Protein AF-A0A0F9H1C2-F1 (afdb_monomer)

Organism: NCBI:txid412755

Nearest PDB structures (foldseek):
  1geg-assembly2_E  TM=3.728E-01  e=2.873E+00  Klebsiella pneumoniae
  8fd8-assembly1_A  TM=2.873E-01  e=4.319E+00  Homo sapiens

Solvent-accessible surface area (backbone atoms only — not comparable to full-atom values): 14815 Å² total; per-residue (Å²): 88,55,59,68,58,53,51,52,50,50,55,53,34,47,75,71,72,40,68,46,58,80,46,70,100,57,56,32,74,60,45,85,73,53,52,51,37,56,51,47,46,54,40,40,77,75,45,33,69,44,37,34,42,40,52,35,61,79,83,50,60,68,70,55,53,50,46,34,52,55,30,47,28,65,40,73,22,58,35,37,42,33,40,47,47,67,41,59,96,42,98,57,68,89,59,35,62,59,38,67,73,56,43,71,68,51,51,51,51,50,51,50,53,45,64,69,35,75,61,29,48,86,40,53,29,44,34,35,40,68,62,39,55,69,66,58,54,50,50,52,43,67,66,36,41,83,72,76,29,52,56,39,64,43,70,86,57,74,66,37,65,93,61,73,56,73,46,90,81,50,70,82,64,68,65,82,80,66,70,52,92,58,58,69,54,38,72,78,75,76,31,80,36,70,45,60,85,30,42,24,26,51,32,79,80,32,68,85,65,66,62,50,73,41,40,39,59,86,84,39,54,71,66,55,31,65,70,21,70,54,38,49,50,52,45,49,27,39,73,69,39,48,40,78,92,37,47,57,51,52,74,29,75,72,42,60,59,43,63,94,120

Secondary structure (DSSP, 8-state):
--HHHHHHHHHHHHHTT--B----SS-GGG-SSS-HHHHHHHHHHH-TT--EEEEE---S-HHHHHHHHHHHHH--S-EEEEEEE----SS-HHHHHHHHHH-HHHHHHHHHHHHTSTT--SEEEEEE-TTS-HHHHHHHHHHHGGGT-EEEE--S----TTTTS--TTS----------SSPPSIIIII--EE-TTSEEESSGGGGSS---EEEETTTS-HHHHHTSHHHHHHHHHHHTT--TT-TTTTT-TTTTTS---

Foldseek 3Di:
DAPVLLLLQLVQCLVVLHADECDAPDAQCVPPRDGPLVSLVSCCVPPLQHEYEYEHQCLHPVVSLVSNLVSQLSRPHAYEYEHEQDDAPDDDPPVHVSSVVCDVVNSVVSLVSQVPRNSHHPEYEYEYEPNPDPVSLVVCCVPQVVVPHHHHPVLQDPVCLLVVNPRPSPPVPVRPDPQDPAFDCQLPPDDWDQAPQQFIDSDSSCHPPVQQTQDGSVVDRPVCSNPDPSSVVVVVCRVLLHCPPPPPLCVGSRSVSSDPD

Mean predicted aligned error: 9.0 Å

Sequence (261 aa):
MTWELATSICDQAAAAGAGIVPSGLGEPLRWSSASLSGLLSYIDERSPDTQITIFTSLVAPESERILFRQAVARHRGRILVAITLHYAQGRKPLLWEDSRRVGWEKYEEAALRLRELDGGPREVHVAIQPTCPADARQHFTQKFGPNGDRVHSDSQQIEAWFGLVNDRNTHALAPPSLPSDEPCSRPFEDTFMVLYDGRCVACCQDVIEPGHVVGDLNEQSLMDVWHGEKMVALRQRHLDRNVEGISPCNICARTVSYERR

Structure (mmCIF, N/CA/C/O backbone):
data_AF-A0A0F9H1C2-F1
#
_entry.id   AF-A0A0F9H1C2-F1
#
loop_
_atom_site.group_PDB
_atom_site.id
_atom_site.type_symbol
_atom_site.label_atom_id
_atom_site.label_alt_id
_atom_site.label_comp_id
_atom_site.label_asym_id
_atom_site.label_entity_id
_atom_site.label_seq_id
_atom_site.pdbx_PDB_ins_code
_atom_site.Cartn_x
_atom_site.Cartn_y
_atom_site.Cartn_z
_atom_site.occupancy
_atom_site.B_iso_or_equiv
_atom_site.auth_seq_id
_atom_site.auth_comp_id
_atom_site.auth_asym_id
_atom_site.auth_atom_id
_atom_site.pdbx_PDB_model_num
ATOM 1 N N . MET A 1 1 ? -5.454 12.104 -1.150 1.00 90.38 1 MET A N 1
ATOM 2 C CA . MET A 1 1 ? -6.444 11.483 -0.255 1.00 90.38 1 MET A CA 1
ATOM 3 C C . MET A 1 1 ? -6.708 12.408 0.909 1.00 90.38 1 MET A C 1
ATOM 5 O O . MET A 1 1 ? -5.750 12.968 1.431 1.00 90.38 1 MET A O 1
ATOM 9 N N . THR A 1 2 ? -7.972 12.617 1.265 1.00 94.06 2 THR A N 1
ATOM 10 C CA . THR A 1 2 ? -8.352 13.393 2.454 1.00 94.06 2 THR A CA 1
ATOM 11 C C . THR A 1 2 ? -8.099 12.585 3.726 1.00 94.06 2 THR A C 1
ATOM 13 O O . THR A 1 2 ? -7.919 11.367 3.670 1.00 94.06 2 THR A O 1
ATOM 16 N N . TRP A 1 3 ? -8.060 13.259 4.874 1.00 95.06 3 TRP A N 1
ATOM 17 C CA . TRP A 1 3 ? -7.886 12.589 6.162 1.00 95.06 3 TRP A CA 1
ATOM 18 C C . TRP A 1 3 ? -9.077 11.678 6.489 1.00 95.06 3 TRP A C 1
ATOM 20 O O . TRP A 1 3 ? -8.898 10.549 6.941 1.00 95.06 3 TRP A O 1
ATOM 30 N N . GLU A 1 4 ? -10.290 12.140 6.194 1.00 95.94 4 GLU A N 1
ATOM 31 C CA . GLU A 1 4 ? -11.545 11.431 6.444 1.00 95.94 4 GLU A CA 1
ATOM 32 C C . GLU A 1 4 ? -11.613 10.126 5.649 1.00 95.94 4 GLU A C 1
ATOM 34 O O . GLU A 1 4 ? -11.967 9.081 6.189 1.00 95.94 4 GLU A O 1
ATOM 39 N N . LEU A 1 5 ? -11.213 10.168 4.375 1.00 95.69 5 LEU A N 1
ATOM 40 C CA . LEU A 1 5 ? -11.183 8.977 3.538 1.00 95.69 5 LEU A CA 1
ATOM 41 C C . LEU A 1 5 ? -10.106 7.996 4.019 1.00 95.69 5 LEU A C 1
ATOM 43 O O . LEU A 1 5 ? -10.389 6.812 4.173 1.00 95.69 5 LEU A O 1
ATOM 47 N N . ALA A 1 6 ? -8.895 8.475 4.319 1.00 95.62 6 ALA A N 1
ATOM 48 C CA . ALA A 1 6 ? -7.804 7.620 4.792 1.00 95.62 6 ALA A CA 1
ATOM 49 C C . ALA A 1 6 ? -8.150 6.901 6.105 1.00 95.62 6 ALA A C 1
ATOM 51 O O . ALA A 1 6 ? -7.913 5.703 6.243 1.00 95.62 6 ALA A O 1
ATOM 52 N N . THR A 1 7 ? -8.734 7.623 7.060 1.00 96.38 7 THR A N 1
ATOM 53 C CA . THR A 1 7 ? -9.137 7.061 8.353 1.00 96.38 7 THR A CA 1
ATOM 54 C C . THR A 1 7 ? -10.308 6.089 8.218 1.00 96.38 7 THR A C 1
ATOM 56 O O . THR A 1 7 ? -10.246 4.998 8.779 1.00 96.38 7 THR A O 1
ATOM 59 N N . SER A 1 8 ? -11.304 6.408 7.383 1.00 96.75 8 SER A N 1
ATOM 60 C CA . SER A 1 8 ? -12.392 5.484 7.031 1.00 96.75 8 SER A CA 1
ATOM 61 C C . SER A 1 8 ? -11.874 4.177 6.418 1.00 96.75 8 SER A C 1
ATOM 63 O O . SER A 1 8 ? -12.322 3.094 6.792 1.00 96.75 8 SER A O 1
ATOM 65 N N . ILE A 1 9 ? -10.890 4.252 5.514 1.00 95.44 9 ILE A N 1
ATOM 66 C CA . ILE A 1 9 ? -10.252 3.065 4.926 1.00 95.44 9 ILE A CA 1
ATOM 67 C C . ILE A 1 9 ? -9.561 2.234 6.005 1.00 95.44 9 ILE A C 1
ATOM 69 O O . ILE A 1 9 ? -9.692 1.012 6.002 1.00 95.44 9 ILE A O 1
ATOM 73 N N . CYS A 1 10 ? -8.842 2.879 6.928 1.00 95.38 10 CYS A N 1
ATOM 74 C CA . CYS A 1 10 ? -8.140 2.178 8.000 1.00 95.38 10 CYS A CA 1
ATOM 75 C C . CYS A 1 10 ? -9.109 1.445 8.933 1.00 95.38 10 CYS A C 1
ATOM 77 O O . CYS A 1 10 ? -8.883 0.274 9.227 1.00 95.38 10 CYS A O 1
ATOM 79 N N . ASP A 1 11 ? -10.202 2.097 9.335 1.00 96.19 11 ASP A N 1
ATOM 80 C CA . ASP A 1 11 ? -11.241 1.483 10.167 1.00 96.19 11 ASP A CA 1
ATOM 81 C C . ASP A 1 11 ? -11.862 0.259 9.466 1.00 96.19 11 ASP A C 1
ATOM 83 O O . ASP A 1 11 ? -12.010 -0.805 10.069 1.00 96.19 11 ASP A O 1
ATOM 87 N N . GLN A 1 12 ? -12.181 0.379 8.173 1.00 96.00 12 GLN A N 1
ATOM 88 C CA . GLN A 1 12 ? -12.768 -0.713 7.390 1.00 96.00 12 GLN A CA 1
ATOM 89 C C . GLN A 1 12 ? -11.791 -1.875 7.166 1.00 96.00 12 GLN A C 1
ATOM 91 O O . GLN A 1 12 ? -12.179 -3.036 7.294 1.00 96.00 12 GLN A O 1
ATOM 96 N N . ALA A 1 13 ? -10.525 -1.581 6.859 1.00 93.44 13 ALA A N 1
ATOM 97 C CA . ALA A 1 13 ? -9.488 -2.593 6.680 1.00 93.44 13 ALA A CA 1
ATOM 98 C C . ALA A 1 13 ? -9.220 -3.353 7.987 1.00 93.44 13 ALA A C 1
ATOM 100 O O . ALA A 1 13 ? -9.193 -4.583 7.987 1.00 93.44 13 ALA A O 1
ATOM 101 N N . ALA A 1 14 ? -9.103 -2.637 9.109 1.00 92.50 14 ALA A N 1
ATOM 102 C CA . ALA A 1 14 ? -8.917 -3.246 10.420 1.00 92.50 14 ALA A CA 1
ATOM 103 C C . ALA A 1 14 ? -10.114 -4.124 10.821 1.00 92.50 14 ALA A C 1
ATOM 105 O O . ALA A 1 14 ? -9.919 -5.253 11.270 1.00 92.50 14 ALA A O 1
ATOM 106 N N . ALA A 1 15 ? -11.349 -3.664 10.584 1.00 94.00 15 ALA A N 1
ATOM 107 C CA . ALA A 1 15 ? -12.558 -4.454 10.831 1.00 94.00 15 ALA A CA 1
ATOM 108 C C . ALA A 1 15 ? -12.619 -5.738 9.981 1.00 94.00 15 ALA A C 1
ATOM 110 O O . ALA A 1 15 ? -13.152 -6.752 10.431 1.00 94.00 15 ALA A O 1
ATOM 111 N N . ALA A 1 16 ? -12.047 -5.714 8.774 1.00 91.88 16 ALA A N 1
ATOM 112 C CA . ALA A 1 16 ? -11.916 -6.879 7.901 1.00 91.88 16 ALA A CA 1
ATOM 113 C C . ALA A 1 16 ? -10.714 -7.784 8.250 1.00 91.88 16 ALA A C 1
ATOM 115 O O . ALA A 1 16 ? -10.517 -8.811 7.602 1.00 91.88 16 ALA A O 1
ATOM 116 N N . GLY A 1 17 ? -9.898 -7.420 9.246 1.00 90.69 17 GLY A N 1
ATOM 117 C CA . GLY A 1 17 ? -8.663 -8.132 9.587 1.00 90.69 17 GLY A CA 1
ATOM 118 C C . GLY A 1 17 ? -7.559 -7.998 8.531 1.00 90.69 17 GLY A C 1
ATOM 119 O O . GLY A 1 17 ? -6.633 -8.809 8.507 1.00 90.69 17 GLY A O 1
ATOM 120 N N . ALA A 1 18 ? -7.656 -7.003 7.647 1.00 90.00 18 ALA A N 1
ATOM 121 C CA . ALA A 1 18 ? -6.693 -6.759 6.584 1.00 90.00 18 ALA A CA 1
ATOM 122 C C . ALA A 1 18 ? -5.489 -5.946 7.087 1.00 90.00 18 ALA A C 1
ATOM 124 O O . ALA A 1 18 ? -5.608 -5.066 7.943 1.00 90.00 18 ALA A O 1
ATOM 125 N N . GLY A 1 19 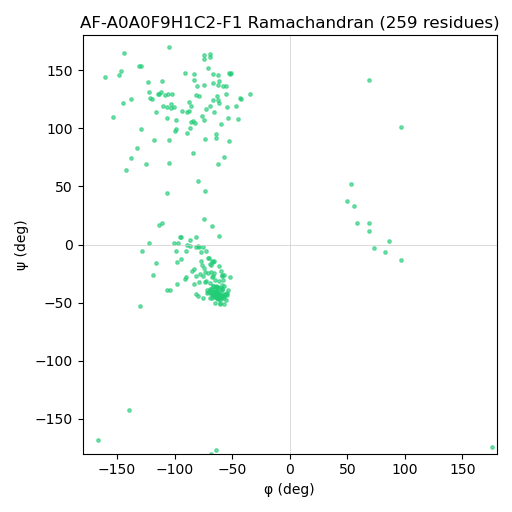? -4.314 -6.222 6.518 1.00 91.06 19 GLY A N 1
ATOM 126 C CA . GLY A 1 19 ? -3.146 -5.361 6.688 1.00 91.06 19 GLY A CA 1
ATOM 127 C C . GLY A 1 19 ? -3.307 -4.041 5.929 1.00 91.06 19 GLY A C 1
ATOM 128 O O . GLY A 1 19 ? -3.986 -3.980 4.905 1.00 91.06 19 GLY A O 1
ATOM 129 N N . ILE A 1 20 ? -2.656 -2.986 6.414 1.00 92.69 20 ILE A N 1
ATOM 130 C CA . ILE A 1 20 ? -2.709 -1.648 5.821 1.00 92.69 20 ILE A CA 1
ATOM 131 C C . ILE A 1 20 ? -1.351 -1.292 5.225 1.00 92.69 20 ILE A C 1
ATOM 133 O O . ILE A 1 20 ? -0.309 -1.392 5.878 1.00 92.69 20 ILE A O 1
ATOM 137 N N . VAL A 1 21 ? -1.378 -0.812 3.984 1.00 91.69 21 VAL A N 1
ATOM 138 C CA . VAL A 1 21 ? -0.211 -0.271 3.287 1.00 91.69 21 VAL A CA 1
ATOM 139 C C . VAL A 1 21 ? -0.482 1.200 2.972 1.00 91.69 21 VAL A C 1
ATOM 141 O O . VAL A 1 21 ? -1.050 1.497 1.921 1.00 91.69 21 VAL A O 1
ATOM 144 N N . PRO A 1 22 ? -0.137 2.153 3.862 1.00 90.31 22 PRO A N 1
ATOM 145 C CA . PRO A 1 22 ? -0.416 3.573 3.658 1.00 90.31 22 PRO A CA 1
ATOM 146 C C . PRO A 1 22 ? 0.623 4.191 2.708 1.00 90.31 22 PRO A C 1
ATOM 148 O O . PRO A 1 22 ? 1.353 5.123 3.048 1.00 90.31 22 PRO A O 1
ATOM 151 N N . SER A 1 23 ? 0.782 3.603 1.525 1.00 83.25 23 SER A N 1
ATOM 152 C CA . SER A 1 23 ? 1.787 3.974 0.532 1.00 83.25 23 SER A CA 1
ATOM 153 C C . SER A 1 23 ? 1.253 3.708 -0.876 1.00 83.25 23 SER A C 1
ATOM 155 O O . SER A 1 23 ? 0.498 2.767 -1.104 1.00 83.25 23 SER A O 1
ATOM 157 N N . GLY A 1 24 ? 1.647 4.553 -1.824 1.00 77.50 24 GLY A N 1
ATOM 158 C CA . GLY A 1 24 ? 1.300 4.431 -3.241 1.00 77.50 24 GLY A CA 1
ATOM 159 C C . GLY A 1 24 ? 2.507 4.789 -4.103 1.00 77.50 24 GLY A C 1
ATOM 160 O O . GLY A 1 24 ? 3.637 4.511 -3.725 1.00 77.50 24 GLY A O 1
ATOM 161 N N . LEU A 1 25 ? 2.293 5.462 -5.236 1.00 72.56 25 LEU A N 1
ATOM 162 C CA . LEU A 1 25 ? 3.394 5.919 -6.104 1.00 72.56 25 LEU A CA 1
ATOM 163 C C . LEU A 1 25 ? 4.138 7.169 -5.590 1.00 72.56 25 LEU A C 1
ATOM 165 O O . LEU A 1 25 ? 5.113 7.595 -6.206 1.00 72.56 25 LEU A O 1
ATOM 169 N N . GLY A 1 26 ? 3.665 7.793 -4.509 1.00 75.19 26 GLY A N 1
ATOM 170 C CA . GLY A 1 26 ? 4.272 8.986 -3.910 1.00 75.19 26 GLY A CA 1
ATOM 171 C C . GLY A 1 26 ? 5.028 8.687 -2.616 1.00 75.19 26 GLY A C 1
ATOM 172 O O . GLY A 1 26 ? 4.892 7.611 -2.046 1.00 75.19 26 GLY A O 1
ATOM 173 N N . GLU A 1 27 ? 5.779 9.675 -2.123 1.00 83.69 27 GLU A N 1
ATOM 174 C CA . GLU A 1 27 ? 6.411 9.616 -0.799 1.00 83.69 27 GLU A CA 1
ATOM 175 C C . GLU A 1 27 ? 5.360 9.869 0.299 1.00 83.69 27 GLU A C 1
ATOM 177 O O . GLU A 1 27 ? 4.893 11.009 0.427 1.00 83.69 27 GLU A O 1
ATOM 182 N N . PRO A 1 28 ? 4.979 8.863 1.111 1.00 87.25 28 PRO A N 1
ATOM 183 C CA . PRO A 1 28 ? 3.916 9.027 2.102 1.00 87.25 28 PRO A CA 1
ATOM 184 C C . PRO A 1 28 ? 4.278 10.012 3.225 1.00 87.25 28 PRO A C 1
ATOM 186 O O . PRO A 1 28 ? 3.386 10.651 3.780 1.00 87.25 28 PRO A O 1
ATOM 189 N N . LEU A 1 29 ? 5.566 10.232 3.519 1.00 87.31 29 LEU A N 1
ATOM 190 C CA . LEU A 1 29 ? 5.997 11.265 4.475 1.00 87.31 29 LEU A CA 1
ATOM 191 C C . LEU A 1 29 ? 5.861 12.701 3.945 1.00 87.31 29 LEU A C 1
ATOM 193 O O . LEU A 1 29 ? 6.097 13.655 4.683 1.00 87.31 29 LEU A O 1
ATOM 197 N N . ARG A 1 30 ? 5.496 12.874 2.671 1.00 85.69 30 ARG A N 1
ATOM 198 C CA . ARG A 1 30 ? 5.184 14.173 2.057 1.00 85.69 30 ARG A CA 1
ATOM 199 C C . ARG A 1 30 ? 3.708 14.322 1.716 1.00 85.69 30 ARG A C 1
ATOM 201 O O . ARG A 1 30 ? 3.352 15.172 0.898 1.00 85.69 30 ARG A O 1
ATOM 208 N N . TRP A 1 31 ? 2.851 13.497 2.312 1.00 88.38 31 TRP A N 1
ATOM 209 C CA . TRP A 1 31 ? 1.414 13.656 2.169 1.00 88.38 31 TRP A CA 1
ATOM 210 C C . TRP A 1 31 ? 1.024 15.088 2.565 1.00 88.38 31 TRP A C 1
ATOM 212 O O . TRP A 1 31 ? 1.314 15.542 3.660 1.00 88.38 31 TRP A O 1
ATOM 222 N N . SER A 1 32 ? 0.462 15.853 1.629 1.00 81.31 32 SER A N 1
ATOM 223 C CA . SER A 1 32 ? 0.300 17.304 1.795 1.00 81.31 32 SER A CA 1
ATOM 224 C C . SER A 1 32 ? -0.957 17.703 2.564 1.00 81.31 32 SER A C 1
ATOM 226 O O . SER A 1 32 ? -1.021 18.807 3.097 1.00 81.31 32 SER A O 1
ATOM 228 N N . SER A 1 33 ? -1.968 16.834 2.600 1.00 79.69 33 SER A N 1
ATOM 229 C CA . SER A 1 33 ? -3.262 17.110 3.233 1.00 79.69 33 SER A CA 1
ATOM 230 C C . SER A 1 33 ? -3.397 16.533 4.643 1.00 79.69 33 SER A C 1
ATOM 232 O O . SER A 1 33 ? -4.414 16.773 5.284 1.00 79.69 33 SER A O 1
ATOM 234 N N . ALA A 1 34 ? -2.412 15.765 5.115 1.00 87.19 34 ALA A N 1
ATOM 235 C CA . ALA A 1 34 ? -2.340 15.201 6.464 1.00 87.19 34 ALA A CA 1
ATOM 236 C C . ALA A 1 34 ? -0.916 14.675 6.730 1.00 87.19 34 ALA A C 1
ATOM 238 O O . ALA A 1 34 ? -0.015 14.952 5.951 1.00 87.19 34 ALA A O 1
ATOM 239 N N . SER A 1 35 ? -0.687 13.909 7.800 1.00 92.12 35 SER A N 1
ATOM 240 C CA . SER A 1 35 ? 0.614 13.281 8.061 1.00 92.12 35 SER A CA 1
ATOM 241 C C . SER A 1 35 ? 0.494 11.766 8.205 1.00 92.12 35 SER A C 1
ATOM 243 O O . SER A 1 35 ? -0.433 11.254 8.836 1.00 92.12 35 SER A O 1
ATOM 245 N N . LEU A 1 36 ? 1.467 11.034 7.649 1.00 93.62 36 LEU A N 1
ATOM 246 C CA . LEU A 1 36 ? 1.573 9.585 7.850 1.00 93.62 36 LEU A CA 1
ATOM 247 C C . LEU A 1 36 ? 1.708 9.257 9.343 1.00 93.62 36 LEU A C 1
ATOM 249 O O . LEU A 1 36 ? 1.026 8.373 9.843 1.00 93.62 36 LEU A O 1
ATOM 253 N N . SER A 1 37 ? 2.543 10.003 10.069 1.00 93.19 37 SER A N 1
ATOM 254 C CA . SER A 1 37 ? 2.754 9.838 11.513 1.00 93.19 37 SER A CA 1
ATOM 255 C C . SER A 1 37 ? 1.458 10.003 12.318 1.00 93.19 37 SER A C 1
ATOM 257 O O . SER A 1 37 ? 1.222 9.264 13.276 1.00 93.19 37 SER A O 1
ATOM 259 N N . GLY A 1 38 ? 0.595 10.941 11.909 1.00 94.88 38 GLY A N 1
ATOM 260 C CA . GLY A 1 38 ? -0.735 11.110 12.485 1.00 94.88 38 GLY A CA 1
ATOM 261 C C . GLY A 1 38 ? -1.635 9.914 12.186 1.00 94.88 38 GLY A C 1
ATOM 262 O O . GLY A 1 38 ? -2.299 9.420 13.091 1.00 94.88 38 GLY A O 1
ATOM 263 N N . LEU A 1 39 ? -1.616 9.400 10.950 1.00 95.69 39 LEU A N 1
ATOM 264 C CA . LEU A 1 39 ? -2.405 8.223 10.566 1.00 95.69 39 LEU A CA 1
ATOM 265 C C . LEU A 1 39 ? -1.984 6.972 11.346 1.00 95.69 39 LEU A C 1
ATOM 267 O O . LEU A 1 39 ? -2.836 6.229 11.815 1.00 95.69 39 LEU A O 1
ATOM 271 N N . LEU A 1 40 ? -0.681 6.765 11.540 1.00 94.69 40 LEU A N 1
ATOM 272 C CA . LEU A 1 40 ? -0.171 5.671 12.370 1.00 94.69 40 LEU A CA 1
ATOM 273 C C . LEU A 1 40 ? -0.636 5.799 13.824 1.00 94.69 40 LEU A C 1
ATOM 275 O O . LEU A 1 40 ? -1.071 4.814 14.407 1.00 94.69 40 LEU A O 1
ATOM 279 N N . SER A 1 41 ? -0.607 7.013 14.386 1.00 94.12 41 SER A N 1
ATOM 280 C CA . SER A 1 41 ? -1.117 7.259 15.744 1.00 94.12 41 SER A CA 1
ATOM 281 C C . SER A 1 41 ? -2.617 6.963 15.841 1.00 94.12 41 SER A C 1
ATOM 283 O O . SER A 1 41 ? -3.064 6.328 16.788 1.00 94.12 41 SER A O 1
ATOM 285 N N . TYR A 1 42 ? -3.387 7.359 14.825 1.00 96.31 42 TYR A N 1
ATOM 286 C CA . TYR A 1 42 ? -4.813 7.055 14.733 1.00 96.31 42 TYR A CA 1
ATOM 287 C C . TYR A 1 42 ? -5.089 5.543 14.694 1.00 96.31 42 TYR A C 1
ATOM 289 O O . TYR A 1 42 ? -5.992 5.061 15.378 1.00 96.31 42 TYR A O 1
ATOM 297 N N . ILE A 1 43 ? -4.309 4.787 13.910 1.00 95.19 43 ILE A N 1
ATOM 298 C CA . ILE A 1 43 ? -4.432 3.326 13.840 1.00 95.19 43 ILE A CA 1
ATOM 299 C C . ILE A 1 43 ? -4.085 2.699 15.195 1.00 95.19 43 ILE A C 1
ATOM 301 O O . ILE A 1 43 ? -4.827 1.834 15.649 1.00 95.19 43 ILE A O 1
ATOM 305 N N . ASP A 1 44 ? -3.018 3.147 15.862 1.00 92.94 44 ASP A N 1
ATOM 306 C CA . ASP A 1 44 ? -2.606 2.616 17.169 1.00 92.94 44 ASP A CA 1
ATOM 307 C C . ASP A 1 44 ? -3.677 2.833 18.257 1.00 92.94 44 ASP A C 1
ATOM 309 O O . ASP A 1 44 ? -3.932 1.951 19.075 1.00 92.94 44 ASP A O 1
ATOM 313 N N . GLU A 1 45 ? -4.386 3.967 18.231 1.00 94.56 45 GLU A N 1
ATOM 314 C CA . GLU A 1 45 ? -5.470 4.256 19.182 1.00 94.56 45 GLU A CA 1
ATOM 315 C C . GLU A 1 45 ? -6.713 3.373 18.988 1.00 94.56 45 GLU A C 1
ATOM 317 O O . GLU A 1 45 ? -7.412 3.069 19.958 1.00 94.56 45 GLU A O 1
ATOM 322 N N . ARG A 1 46 ? -7.021 2.979 17.748 1.00 94.50 46 ARG A N 1
ATOM 323 C CA . ARG A 1 46 ? -8.280 2.288 17.411 1.00 94.50 46 ARG A CA 1
ATOM 324 C C . ARG A 1 46 ? -8.124 0.798 17.172 1.00 94.50 46 ARG A C 1
ATOM 326 O O . ARG A 1 46 ? -9.003 0.021 17.528 1.00 94.50 46 ARG A O 1
ATOM 333 N N . SER A 1 47 ? -7.041 0.420 16.512 1.00 93.50 47 SER A N 1
ATOM 334 C CA . SER A 1 47 ? -6.758 -0.935 16.047 1.00 93.50 47 SER A CA 1
ATOM 335 C C . SER A 1 47 ? -5.257 -1.231 16.200 1.00 93.50 47 SER A C 1
ATOM 337 O O . SER A 1 47 ? -4.567 -1.452 15.197 1.00 93.50 47 SER A O 1
ATOM 339 N N . PRO A 1 48 ? -4.733 -1.246 17.443 1.00 91.31 48 PRO A N 1
ATOM 340 C CA . PRO A 1 48 ? -3.295 -1.332 17.731 1.00 91.31 48 PRO A CA 1
ATOM 341 C C . PRO A 1 48 ? -2.616 -2.581 17.167 1.00 91.31 48 PRO A C 1
ATOM 343 O O . PRO A 1 48 ? -1.424 -2.559 16.879 1.00 91.31 48 PRO A O 1
ATOM 346 N N . ASP A 1 49 ? -3.364 -3.667 16.974 1.00 91.19 49 ASP A N 1
ATOM 347 C CA . ASP A 1 49 ? -2.829 -4.942 16.487 1.00 91.19 49 ASP A CA 1
ATOM 348 C C . ASP A 1 49 ? -2.767 -5.035 14.950 1.00 91.19 49 ASP A C 1
ATOM 350 O O . ASP A 1 49 ? -2.296 -6.037 14.405 1.00 91.19 49 ASP A O 1
ATOM 354 N N . THR A 1 50 ? -3.210 -3.992 14.235 1.00 92.44 50 THR A N 1
ATOM 355 C CA . THR A 1 50 ? -3.227 -3.957 12.764 1.00 92.44 50 THR A CA 1
ATOM 356 C C . THR A 1 50 ? -1.829 -4.178 12.194 1.00 92.44 50 THR A C 1
ATOM 358 O O . THR A 1 50 ? -0.846 -3.602 12.664 1.00 92.44 50 THR A O 1
ATOM 361 N N . GLN A 1 51 ? -1.721 -5.000 11.150 1.00 91.88 51 GLN A N 1
ATOM 362 C CA . GLN A 1 51 ? -0.458 -5.165 10.437 1.00 91.88 51 GLN A CA 1
ATOM 363 C C . GLN A 1 51 ? -0.251 -3.985 9.491 1.00 91.88 51 GLN A C 1
ATOM 365 O O . GLN A 1 51 ? -1.128 -3.685 8.684 1.00 91.88 51 GLN A O 1
ATOM 370 N N . ILE A 1 52 ? 0.904 -3.330 9.568 1.00 91.81 52 ILE A N 1
ATOM 371 C CA . ILE A 1 52 ? 1.221 -2.157 8.753 1.00 91.81 52 ILE A CA 1
ATOM 372 C C . ILE A 1 52 ? 2.486 -2.431 7.943 1.00 91.81 52 ILE A C 1
ATOM 374 O O . ILE A 1 52 ? 3.503 -2.857 8.486 1.00 91.81 52 ILE A O 1
ATOM 378 N N . THR A 1 53 ? 2.444 -2.160 6.642 1.00 89.94 53 THR A N 1
ATOM 379 C CA . THR A 1 53 ? 3.635 -2.166 5.783 1.00 89.94 53 THR A CA 1
ATOM 380 C C . THR A 1 53 ? 3.808 -0.805 5.132 1.00 89.94 53 THR A C 1
ATOM 382 O O . THR A 1 53 ? 2.887 -0.304 4.502 1.00 89.94 53 THR A O 1
ATOM 385 N N . ILE A 1 54 ? 4.980 -0.192 5.270 1.00 88.38 54 ILE A N 1
ATOM 386 C CA . ILE A 1 54 ? 5.232 1.175 4.803 1.00 88.38 54 ILE A CA 1
ATOM 387 C C . ILE A 1 54 ? 6.342 1.160 3.767 1.00 88.38 54 ILE A C 1
ATOM 389 O O . ILE A 1 54 ? 7.447 0.713 4.064 1.00 88.38 54 ILE A O 1
ATOM 393 N N . PHE A 1 55 ? 6.070 1.713 2.588 1.00 84.31 55 PHE A N 1
ATOM 394 C CA . PHE A 1 55 ? 7.081 1.961 1.564 1.00 84.31 55 PHE A CA 1
ATOM 395 C C . PHE A 1 55 ? 7.431 3.447 1.563 1.00 84.31 55 PHE A C 1
ATOM 397 O O . PHE A 1 55 ? 6.578 4.293 1.307 1.00 84.31 55 PHE A O 1
ATOM 404 N N . THR A 1 56 ? 8.680 3.782 1.870 1.00 82.94 56 THR A N 1
ATOM 405 C CA . THR A 1 56 ? 9.126 5.180 1.964 1.00 82.94 56 THR A CA 1
ATOM 406 C C . THR A 1 56 ? 10.578 5.320 1.522 1.00 82.94 56 THR A C 1
ATOM 408 O O . THR A 1 56 ? 11.390 4.413 1.677 1.00 82.94 56 THR A O 1
ATOM 411 N N . SER A 1 57 ? 10.925 6.471 0.963 1.00 75.62 57 SER A N 1
ATOM 412 C CA . SER A 1 57 ? 12.308 6.882 0.714 1.00 75.62 57 SER A CA 1
ATOM 413 C C . SER A 1 57 ? 12.897 7.657 1.901 1.00 75.62 57 SER A C 1
ATOM 415 O O . SER A 1 57 ? 14.073 8.001 1.900 1.00 75.62 57 SER A O 1
ATOM 417 N N . LEU A 1 58 ? 12.101 7.960 2.934 1.00 78.12 58 LEU A N 1
ATOM 418 C CA . LEU A 1 58 ? 12.491 8.803 4.070 1.00 78.12 58 LEU A CA 1
ATOM 419 C C . LEU A 1 58 ? 12.939 10.218 3.660 1.00 78.12 58 LEU A C 1
ATOM 421 O O . LEU A 1 58 ? 13.575 10.930 4.445 1.00 78.12 58 LEU A O 1
ATOM 425 N N . VAL A 1 59 ? 12.585 10.658 2.448 1.00 75.62 59 VAL A N 1
ATOM 426 C CA . VAL A 1 59 ? 12.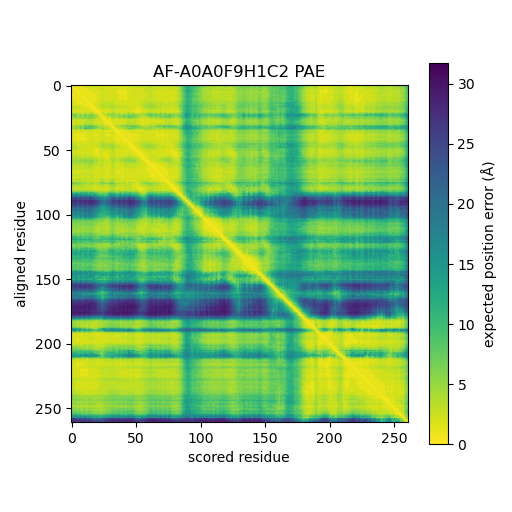880 11.997 1.930 1.00 75.62 59 VAL A CA 1
ATOM 427 C C . VAL A 1 59 ? 11.809 12.976 2.413 1.00 75.62 59 VAL A C 1
ATOM 429 O O . VAL A 1 59 ? 10.903 13.371 1.683 1.00 75.62 59 VAL A O 1
ATOM 432 N N . ALA A 1 60 ? 11.930 13.406 3.665 1.00 78.88 60 ALA A N 1
ATOM 433 C CA . ALA A 1 60 ? 11.033 14.362 4.315 1.00 78.88 60 ALA A CA 1
ATOM 434 C C . ALA A 1 60 ? 11.807 15.295 5.269 1.00 78.88 60 ALA A C 1
ATOM 436 O O . ALA A 1 60 ? 12.961 14.997 5.602 1.00 78.88 60 ALA A O 1
ATOM 437 N N . PRO A 1 61 ? 11.218 16.427 5.708 1.00 83.12 61 PRO A N 1
ATOM 438 C CA . PRO A 1 61 ? 11.810 17.271 6.746 1.00 83.12 61 PRO A CA 1
ATOM 439 C C . PRO A 1 61 ? 12.156 16.470 8.011 1.00 83.12 61 PRO A C 1
ATOM 441 O O . PRO A 1 61 ? 11.443 15.533 8.364 1.00 83.12 61 PRO A O 1
ATOM 444 N N . GLU A 1 62 ? 13.224 16.846 8.727 1.00 83.06 62 GLU A N 1
ATOM 445 C CA . GLU A 1 62 ? 13.668 16.095 9.918 1.00 83.06 62 GLU A CA 1
ATOM 446 C C . GLU A 1 62 ? 12.573 15.971 10.982 1.00 83.06 62 GLU A C 1
ATOM 448 O O . GLU A 1 62 ? 12.450 14.917 11.601 1.00 83.06 62 GLU A O 1
ATOM 453 N N . SER A 1 63 ? 11.742 17.002 11.147 1.00 87.19 63 SER A N 1
ATOM 454 C CA . SER A 1 63 ? 10.591 16.976 12.055 1.00 87.19 63 SER A CA 1
ATOM 455 C C . SER A 1 63 ? 9.628 15.830 11.739 1.00 87.19 63 SER A C 1
ATOM 457 O O . SER A 1 63 ? 9.254 15.086 12.642 1.00 87.19 63 SER A O 1
ATOM 459 N N . GLU A 1 64 ? 9.295 15.625 10.463 1.00 87.06 64 GLU A N 1
ATOM 460 C CA . GLU A 1 64 ? 8.420 14.528 10.031 1.00 87.06 64 GLU A CA 1
ATOM 461 C C . GLU A 1 64 ? 9.082 13.168 10.241 1.00 87.06 64 GLU A C 1
ATOM 463 O O . GLU A 1 64 ? 8.441 12.232 10.712 1.00 87.06 64 GLU A O 1
ATOM 468 N N . ARG A 1 65 ? 10.390 13.056 9.980 1.00 86.62 65 ARG A N 1
ATOM 469 C CA . ARG A 1 65 ? 11.135 11.809 10.224 1.00 86.62 65 ARG A CA 1
ATOM 470 C C . ARG A 1 65 ? 11.182 11.450 11.709 1.00 86.62 65 ARG A C 1
ATOM 472 O O . ARG A 1 65 ? 11.123 10.271 12.047 1.00 86.62 65 ARG A O 1
ATOM 479 N N . ILE A 1 66 ? 11.288 12.442 12.597 1.00 88.19 66 ILE A N 1
ATOM 480 C CA . ILE A 1 66 ? 11.229 12.234 14.051 1.00 88.19 66 ILE A CA 1
ATOM 481 C C . ILE A 1 66 ? 9.844 11.725 14.460 1.00 88.19 66 ILE A C 1
ATOM 483 O O . ILE A 1 66 ? 9.767 10.705 15.144 1.00 88.19 66 ILE A O 1
ATOM 487 N N . LEU A 1 67 ? 8.771 12.393 14.022 1.00 91.31 67 LEU A N 1
ATOM 488 C CA . LEU A 1 67 ? 7.396 11.986 14.334 1.00 91.31 67 LEU A CA 1
ATOM 489 C C . LEU A 1 67 ? 7.087 10.585 13.802 1.00 91.31 67 LEU A C 1
ATOM 491 O O . LEU A 1 67 ? 6.492 9.775 14.507 1.00 91.31 67 LEU A O 1
ATOM 495 N N . PHE A 1 68 ? 7.557 10.275 12.597 1.00 91.62 68 PHE A N 1
ATOM 496 C CA . PHE A 1 68 ? 7.403 8.959 11.995 1.00 91.62 68 PHE A CA 1
ATOM 497 C C . PHE A 1 68 ? 8.066 7.873 12.842 1.00 91.62 68 PHE A C 1
ATOM 499 O O . PHE A 1 68 ? 7.419 6.891 13.195 1.00 91.62 68 PHE A O 1
ATOM 506 N N . ARG A 1 69 ? 9.331 8.071 13.239 1.00 89.50 69 ARG A N 1
ATOM 507 C CA . ARG A 1 69 ? 10.049 7.136 14.121 1.00 89.50 69 ARG A CA 1
ATOM 508 C C . ARG A 1 69 ? 9.307 6.919 15.441 1.00 89.50 69 ARG A C 1
ATOM 510 O O . ARG A 1 69 ? 9.180 5.786 15.888 1.00 89.50 69 ARG A O 1
ATOM 517 N N . GLN A 1 70 ? 8.795 7.991 16.045 1.00 89.81 70 GLN A N 1
ATOM 518 C CA . GLN A 1 70 ? 8.022 7.902 17.285 1.00 89.81 70 GLN A CA 1
ATOM 519 C C . GLN A 1 70 ? 6.716 7.124 17.104 1.00 89.81 70 GLN A C 1
ATOM 521 O O . GLN A 1 70 ? 6.368 6.338 17.977 1.00 89.81 70 GLN A O 1
ATOM 526 N N . ALA A 1 71 ? 6.007 7.326 15.993 1.00 91.56 71 ALA A N 1
ATOM 527 C CA . ALA A 1 71 ? 4.778 6.598 15.701 1.00 91.56 71 ALA A CA 1
ATOM 528 C C . ALA A 1 71 ? 5.051 5.105 15.452 1.00 91.56 71 ALA A C 1
ATOM 530 O O . ALA A 1 71 ? 4.376 4.255 16.023 1.00 91.56 71 ALA A O 1
ATOM 531 N N . VAL A 1 72 ? 6.094 4.782 14.679 1.00 90.56 72 VAL A N 1
ATOM 532 C CA . VAL A 1 72 ? 6.523 3.395 14.430 1.00 90.56 72 VAL A CA 1
ATOM 533 C C . VAL A 1 72 ? 6.882 2.676 15.732 1.00 90.56 72 VAL A C 1
ATOM 535 O O . VAL A 1 72 ? 6.452 1.547 15.922 1.00 90.56 72 VAL A O 1
ATOM 538 N N . ALA A 1 73 ? 7.628 3.324 16.633 1.00 88.00 73 ALA A N 1
ATOM 539 C CA . ALA A 1 73 ? 8.054 2.726 17.904 1.00 88.00 73 ALA A CA 1
ATOM 540 C C . ALA A 1 73 ? 6.911 2.494 18.912 1.00 88.00 73 ALA A C 1
ATOM 542 O O . ALA A 1 73 ? 7.082 1.779 19.896 1.00 88.00 73 ALA A O 1
ATOM 543 N N . ARG A 1 74 ? 5.758 3.144 18.717 1.00 88.12 74 ARG A N 1
ATOM 544 C CA . ARG A 1 74 ? 4.583 2.977 19.586 1.00 88.12 74 ARG A CA 1
ATOM 545 C C . ARG A 1 74 ? 3.654 1.866 19.113 1.00 88.12 74 ARG A C 1
ATOM 547 O O . A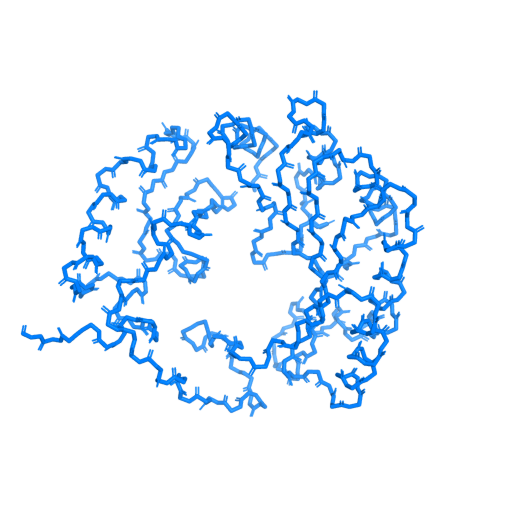RG A 1 74 ? 2.981 1.271 19.950 1.00 88.12 74 ARG A O 1
ATOM 554 N N . HIS A 1 75 ? 3.638 1.600 17.806 1.00 90.06 75 HIS A N 1
ATOM 555 C CA . HIS A 1 75 ? 2.707 0.662 17.191 1.00 90.06 75 HIS A CA 1
ATOM 556 C C . HIS A 1 75 ? 2.893 -0.754 17.738 1.00 90.06 75 HIS A C 1
ATOM 558 O O . HIS A 1 75 ? 3.972 -1.337 17.634 1.00 90.06 75 HIS A O 1
ATOM 564 N N . ARG A 1 76 ? 1.832 -1.328 18.310 1.00 83.56 76 ARG A N 1
ATOM 565 C CA . ARG A 1 76 ? 1.902 -2.654 18.956 1.00 83.56 76 ARG A CA 1
ATOM 566 C C . ARG A 1 76 ? 1.870 -3.819 17.970 1.00 83.56 76 ARG A C 1
ATOM 568 O O . ARG A 1 76 ? 2.464 -4.872 18.231 1.00 83.56 76 ARG A O 1
ATOM 575 N N . GLY A 1 77 ? 1.162 -3.642 16.860 1.00 82.38 77 GLY A N 1
ATOM 576 C CA . GLY A 1 77 ? 1.017 -4.634 15.806 1.00 82.38 77 GLY A CA 1
ATOM 577 C C . GLY A 1 77 ? 2.318 -4.885 15.043 1.00 82.38 77 GLY A C 1
ATOM 578 O O . GLY A 1 77 ? 3.373 -4.302 15.297 1.00 82.38 77 GLY A O 1
ATOM 579 N N . ARG A 1 78 ? 2.264 -5.784 14.056 1.00 85.12 78 ARG A N 1
ATOM 580 C CA . ARG A 1 78 ? 3.419 -6.002 13.177 1.00 85.12 78 ARG A CA 1
ATOM 581 C C . ARG A 1 78 ? 3.558 -4.806 12.242 1.00 85.12 78 ARG A C 1
ATOM 583 O O . ARG A 1 78 ? 2.695 -4.597 11.398 1.00 85.12 78 ARG A O 1
ATOM 590 N N . ILE A 1 79 ? 4.667 -4.086 12.352 1.00 86.25 79 ILE A N 1
ATOM 591 C CA . ILE A 1 79 ? 5.036 -3.039 11.403 1.00 86.25 79 ILE A CA 1
ATOM 592 C C . ILE A 1 79 ? 6.302 -3.425 10.638 1.00 86.25 79 ILE A C 1
ATOM 594 O O . ILE A 1 79 ? 7.306 -3.834 11.228 1.00 86.25 79 ILE A O 1
ATOM 598 N N . LEU A 1 80 ? 6.216 -3.320 9.315 1.00 84.69 80 LEU A N 1
ATOM 599 C CA . LEU A 1 80 ? 7.313 -3.493 8.373 1.00 84.69 80 LEU A CA 1
ATOM 600 C C . LEU A 1 80 ? 7.582 -2.151 7.701 1.00 84.69 80 LEU A C 1
ATOM 602 O O . LEU A 1 80 ? 6.663 -1.518 7.178 1.00 84.69 80 LEU A O 1
ATOM 606 N N . VAL A 1 81 ? 8.843 -1.726 7.686 1.00 83.06 81 VAL A N 1
ATOM 607 C CA . VAL A 1 81 ? 9.257 -0.507 6.979 1.00 83.06 81 VAL A CA 1
ATOM 608 C C . VAL A 1 81 ? 10.214 -0.884 5.859 1.00 83.06 81 VAL A C 1
ATOM 610 O O . VAL A 1 81 ? 11.316 -1.359 6.120 1.00 83.06 81 VAL A O 1
ATOM 613 N N . ALA A 1 82 ? 9.784 -0.665 4.619 1.00 77.94 82 ALA A N 1
ATOM 614 C CA . ALA A 1 82 ? 10.555 -0.865 3.404 1.00 77.94 82 ALA A CA 1
ATOM 615 C C . ALA A 1 82 ? 11.128 0.474 2.918 1.00 77.94 82 ALA A C 1
ATOM 617 O O . ALA A 1 82 ? 10.413 1.336 2.394 1.00 77.94 82 ALA A O 1
ATOM 618 N N . ILE A 1 83 ? 12.436 0.648 3.092 1.00 74.75 83 ILE A N 1
ATOM 619 C CA . ILE A 1 83 ? 13.156 1.847 2.663 1.00 74.75 83 ILE A CA 1
ATOM 620 C C . ILE A 1 83 ? 13.597 1.651 1.221 1.00 74.75 83 ILE A C 1
ATOM 622 O O . ILE A 1 83 ? 14.422 0.781 0.943 1.00 74.75 83 ILE A O 1
ATOM 626 N N . THR A 1 84 ? 13.056 2.454 0.307 1.00 67.94 84 THR A N 1
ATOM 627 C CA . THR A 1 84 ? 13.368 2.340 -1.123 1.00 67.94 84 THR A CA 1
ATOM 628 C C . THR A 1 84 ? 14.509 3.275 -1.504 1.00 67.94 84 THR A C 1
ATOM 630 O O . THR A 1 84 ? 14.380 4.500 -1.459 1.00 67.94 84 THR A O 1
ATOM 633 N N . LEU A 1 85 ? 15.636 2.689 -1.908 1.00 60.31 85 LEU A N 1
ATOM 634 C CA . LEU A 1 85 ? 16.802 3.401 -2.423 1.00 60.31 85 LEU A CA 1
ATOM 635 C C . LEU A 1 85 ? 16.648 3.623 -3.928 1.00 60.31 85 LEU A C 1
ATOM 637 O O . LEU A 1 85 ? 16.914 2.727 -4.733 1.00 60.31 85 LEU A O 1
ATOM 641 N N . HIS A 1 86 ? 16.251 4.830 -4.323 1.00 55.25 86 HIS A N 1
ATOM 642 C CA . HIS A 1 86 ? 16.204 5.214 -5.731 1.00 55.25 86 HIS A CA 1
ATOM 643 C C . HIS A 1 86 ? 17.560 5.736 -6.215 1.00 55.25 86 HIS A C 1
ATOM 645 O O . HIS A 1 86 ? 18.032 6.781 -5.769 1.00 55.25 86 HIS A O 1
ATOM 651 N N . TYR A 1 87 ? 18.155 5.064 -7.203 1.00 47.12 87 TYR A N 1
ATOM 652 C CA . TYR A 1 87 ? 19.318 5.566 -7.944 1.00 47.12 87 TYR A CA 1
ATOM 653 C C . TYR A 1 87 ? 18.996 5.562 -9.438 1.00 47.12 87 TYR A C 1
ATOM 655 O O . TYR A 1 87 ? 19.475 4.720 -10.181 1.00 47.12 87 TYR A O 1
ATOM 663 N N . ALA A 1 88 ? 18.106 6.425 -9.914 1.00 41.66 88 ALA A N 1
ATOM 664 C CA . ALA A 1 88 ? 17.764 6.413 -11.335 1.00 41.66 88 ALA A CA 1
ATOM 665 C C . ALA A 1 88 ? 18.782 7.239 -12.135 1.00 41.66 88 ALA A C 1
ATOM 667 O O . ALA A 1 88 ? 18.666 8.453 -12.153 1.00 41.66 88 ALA A O 1
ATOM 668 N N . GLN A 1 89 ? 19.694 6.633 -12.908 1.00 40.75 89 GLN A N 1
ATOM 669 C CA . GLN A 1 89 ? 20.435 7.364 -13.965 1.00 40.75 89 GLN A CA 1
ATOM 670 C C . GLN A 1 89 ? 19.520 7.812 -15.140 1.00 40.75 89 GLN A C 1
ATOM 672 O O . GLN A 1 89 ? 19.994 8.176 -16.219 1.00 40.75 89 GLN A O 1
ATOM 677 N N . GLY A 1 90 ? 18.197 7.797 -14.948 1.00 39.28 90 GLY A N 1
ATOM 678 C CA . GLY A 1 90 ? 17.173 8.145 -15.923 1.00 39.28 90 GLY A CA 1
ATOM 679 C C . GLY A 1 90 ? 16.766 9.622 -15.895 1.00 39.28 90 GLY A C 1
ATOM 680 O O . GLY A 1 90 ? 16.730 10.283 -14.864 1.00 39.28 90 GLY A O 1
ATOM 681 N N . ARG A 1 91 ? 16.407 10.143 -17.072 1.00 39.38 91 ARG A N 1
ATOM 682 C CA . ARG A 1 91 ? 16.135 11.563 -17.369 1.00 39.38 91 ARG A CA 1
ATOM 683 C C . ARG A 1 91 ? 14.799 12.127 -16.834 1.00 39.38 91 ARG A C 1
ATOM 685 O O . ARG A 1 91 ? 14.321 13.109 -17.397 1.00 39.38 91 ARG A O 1
ATOM 692 N N . LYS A 1 92 ? 14.161 11.545 -15.806 1.00 39.97 92 LYS A N 1
ATOM 693 C CA . LYS A 1 92 ? 12.909 12.102 -15.239 1.00 39.97 92 LYS A CA 1
ATOM 694 C C . LYS A 1 92 ? 13.151 12.775 -13.872 1.00 39.97 92 LYS A C 1
ATOM 696 O O . LYS A 1 92 ? 13.752 12.144 -13.007 1.00 39.97 92 LYS A O 1
ATOM 701 N N . PRO A 1 93 ? 12.689 14.024 -13.644 1.00 37.75 93 PRO A N 1
ATOM 702 C CA . PRO A 1 93 ? 13.242 14.881 -12.583 1.00 37.75 93 PRO A CA 1
ATOM 703 C C . PRO A 1 93 ? 12.759 14.568 -11.160 1.00 37.75 93 PRO A C 1
ATOM 705 O O . PRO A 1 93 ? 13.467 14.869 -10.208 1.00 37.75 93 PRO A O 1
ATOM 708 N N . LEU A 1 94 ? 11.572 13.969 -11.000 1.00 40.12 94 LEU A N 1
ATOM 709 C CA . LEU A 1 94 ? 10.840 13.997 -9.723 1.00 40.12 94 LEU A CA 1
ATOM 710 C C . LEU A 1 94 ? 11.495 13.224 -8.567 1.00 40.12 94 LEU A C 1
ATOM 712 O O . LEU A 1 94 ? 11.291 13.600 -7.423 1.00 40.12 94 LEU A O 1
ATOM 716 N N . LEU A 1 95 ? 12.285 12.181 -8.844 1.00 43.62 95 LEU A N 1
ATOM 717 C CA . LEU A 1 95 ? 13.006 11.425 -7.803 1.00 43.62 95 LEU A CA 1
ATOM 718 C C . LEU A 1 95 ? 14.529 11.520 -7.933 1.00 43.62 95 LEU A C 1
ATOM 720 O O . LEU A 1 95 ? 15.247 11.196 -6.994 1.00 43.62 95 LEU A O 1
ATOM 724 N N . TRP A 1 96 ? 15.035 11.966 -9.084 1.00 46.12 96 TRP A N 1
ATOM 725 C CA . TRP A 1 96 ? 16.468 11.984 -9.376 1.00 46.12 96 TRP A CA 1
ATOM 726 C C . TRP A 1 96 ? 17.219 13.104 -8.661 1.00 46.12 96 TRP A C 1
ATOM 728 O O . TRP A 1 96 ? 18.291 12.878 -8.098 1.00 46.12 96 TRP A O 1
ATOM 738 N N . GLU A 1 97 ? 16.682 14.325 -8.695 1.00 48.56 97 GLU A N 1
ATOM 739 C CA . GLU A 1 97 ? 17.359 15.461 -8.067 1.00 48.56 97 GLU A CA 1
ATOM 740 C C . GLU A 1 97 ? 17.361 15.332 -6.544 1.00 48.56 97 GLU A C 1
ATOM 742 O O . GLU A 1 97 ? 18.378 15.610 -5.906 1.00 48.56 97 GLU A O 1
ATOM 747 N N . ASP A 1 98 ? 16.260 14.844 -5.975 1.00 48.50 98 ASP A N 1
ATOM 748 C CA . ASP A 1 98 ? 16.132 14.624 -4.539 1.00 48.50 98 ASP A CA 1
ATOM 749 C C . ASP A 1 98 ? 16.983 13.437 -4.067 1.00 48.50 98 ASP A C 1
ATOM 751 O O . ASP A 1 98 ? 17.691 13.563 -3.064 1.00 48.50 98 ASP A O 1
ATOM 755 N N . SER A 1 99 ? 17.035 12.321 -4.807 1.00 50.78 99 SER A N 1
ATOM 756 C CA . SER A 1 99 ? 17.861 11.175 -4.402 1.00 50.78 99 SER A CA 1
ATOM 757 C C . SER A 1 99 ? 19.364 11.472 -4.450 1.00 50.78 99 SER A C 1
ATOM 759 O O . SER A 1 99 ? 20.097 11.060 -3.546 1.00 50.78 99 SER A O 1
ATOM 761 N N . ARG A 1 100 ? 19.825 12.275 -5.423 1.00 51.88 100 ARG A N 1
ATOM 762 C CA . ARG A 1 100 ? 21.215 12.765 -5.486 1.00 51.88 100 ARG A CA 1
ATOM 763 C C . ARG A 1 100 ? 21.597 13.664 -4.314 1.00 51.88 100 ARG A C 1
ATOM 765 O O . ARG A 1 100 ? 22.745 13.632 -3.882 1.00 51.88 100 ARG A O 1
ATOM 772 N N . ARG A 1 101 ? 20.666 14.481 -3.815 1.00 55.53 101 ARG A N 1
ATOM 773 C CA . ARG A 1 101 ? 20.912 15.401 -2.687 1.00 55.53 101 ARG A CA 1
ATOM 774 C C . ARG A 1 101 ? 20.957 14.683 -1.342 1.00 55.53 101 ARG A C 1
ATOM 776 O O . ARG A 1 101 ? 21.565 15.185 -0.393 1.00 55.53 101 ARG A O 1
ATOM 783 N N . VAL A 1 102 ? 20.274 13.546 -1.233 1.00 59.56 102 VAL A N 1
ATOM 784 C CA . VAL A 1 102 ? 20.143 12.827 0.035 1.00 59.56 102 VAL A CA 1
ATOM 785 C C . VAL A 1 102 ? 21.360 11.932 0.294 1.00 59.56 102 VAL A C 1
ATOM 787 O O . VAL A 1 102 ? 21.807 11.914 1.433 1.00 59.56 102 VAL A O 1
ATOM 790 N N . GLY A 1 103 ? 21.993 11.339 -0.726 1.00 64.62 103 GLY A N 1
ATOM 791 C CA . GLY A 1 103 ? 23.152 10.443 -0.542 1.00 64.62 103 GLY A CA 1
ATOM 792 C C . GLY A 1 103 ? 22.749 9.126 0.134 1.00 64.62 103 GLY A C 1
ATOM 793 O O . GLY A 1 103 ? 21.869 9.108 0.994 1.00 64.62 103 GLY A O 1
ATOM 794 N N . TRP A 1 104 ? 23.334 7.997 -0.272 1.00 69.50 104 TRP A N 1
ATOM 795 C CA . TRP A 1 104 ? 22.909 6.671 0.210 1.00 69.50 104 TRP A CA 1
ATOM 796 C C . TRP A 1 104 ? 23.207 6.473 1.706 1.00 69.50 104 TRP A C 1
ATOM 798 O O . TRP A 1 104 ? 22.459 5.784 2.397 1.00 69.50 104 TRP A O 1
ATOM 808 N N . GLU A 1 105 ? 24.218 7.168 2.226 1.00 74.19 105 GLU A N 1
ATOM 809 C CA . GLU A 1 105 ? 24.615 7.180 3.632 1.00 74.19 105 GLU A CA 1
ATOM 810 C C . GLU A 1 105 ? 23.473 7.651 4.541 1.00 74.19 105 GLU A C 1
ATOM 812 O O . GLU A 1 105 ? 23.290 7.122 5.634 1.00 74.19 105 GLU A O 1
ATOM 817 N N . LYS A 1 106 ? 22.643 8.600 4.081 1.00 74.31 106 LYS A N 1
ATOM 818 C CA . LYS A 1 106 ? 21.489 9.072 4.864 1.00 74.31 106 LYS A CA 1
ATOM 819 C C . LYS A 1 106 ? 20.357 8.058 4.914 1.00 74.31 106 LYS A C 1
ATOM 821 O O . LYS A 1 106 ? 19.626 8.026 5.901 1.00 74.31 106 LYS A O 1
ATOM 826 N N . TYR A 1 107 ? 20.181 7.254 3.868 1.00 74.50 107 TYR A N 1
ATOM 827 C CA . TYR A 1 107 ? 19.190 6.181 3.897 1.00 74.50 107 TYR A CA 1
ATOM 828 C C . TYR A 1 107 ? 19.650 5.050 4.812 1.00 74.50 107 TYR A C 1
ATOM 830 O O . TYR A 1 107 ? 18.845 4.515 5.567 1.00 74.50 107 TYR A O 1
ATOM 838 N N . GLU A 1 108 ? 20.945 4.728 4.787 1.00 76.94 108 GLU A N 1
ATOM 839 C CA . GLU A 1 108 ? 21.544 3.785 5.727 1.00 76.94 108 GLU A CA 1
ATOM 840 C C . GLU A 1 108 ? 21.390 4.261 7.172 1.00 76.94 108 GLU A C 1
ATOM 842 O O . GLU A 1 108 ? 20.886 3.517 8.009 1.00 76.94 108 GLU A O 1
ATOM 847 N N . GLU A 1 109 ? 21.770 5.507 7.464 1.00 80.31 109 GLU A N 1
ATOM 848 C CA . GLU A 1 109 ? 21.606 6.107 8.789 1.00 80.31 109 GLU A CA 1
ATOM 849 C C . GLU A 1 109 ? 20.144 6.046 9.241 1.00 80.31 109 GLU A C 1
ATOM 851 O O . GLU A 1 109 ? 19.854 5.714 10.388 1.00 80.31 109 GLU A O 1
ATOM 856 N N . ALA A 1 110 ? 19.205 6.335 8.342 1.00 79.25 110 ALA A N 1
ATOM 857 C CA . ALA A 1 110 ? 17.790 6.302 8.665 1.00 79.25 110 ALA A CA 1
ATOM 858 C C . ALA A 1 110 ? 17.270 4.873 8.912 1.00 79.25 110 ALA A C 1
ATOM 860 O O . ALA A 1 110 ? 16.483 4.678 9.839 1.00 79.25 110 ALA A O 1
ATOM 861 N N . ALA A 1 111 ? 17.743 3.882 8.149 1.00 78.81 111 ALA A N 1
ATOM 862 C CA . ALA A 1 111 ? 17.445 2.467 8.366 1.00 78.81 111 ALA A CA 1
ATOM 863 C C . ALA A 1 111 ? 17.982 1.972 9.717 1.00 78.81 111 ALA A C 1
ATOM 865 O O . ALA A 1 111 ? 17.248 1.349 10.482 1.00 78.81 111 ALA A O 1
ATOM 866 N N . LEU A 1 112 ? 19.234 2.308 10.042 1.00 80.69 112 LEU A N 1
ATOM 867 C CA . LEU A 1 112 ? 19.853 1.973 11.327 1.00 80.69 112 LEU A CA 1
ATOM 868 C C . LEU A 1 112 ? 19.108 2.629 12.486 1.00 80.69 112 LEU A C 1
ATOM 870 O O . LEU A 1 112 ? 18.753 1.950 13.442 1.00 80.69 112 LEU A O 1
ATOM 874 N N . ARG A 1 113 ? 18.777 3.919 12.363 1.00 83.75 113 ARG A N 1
ATOM 875 C CA . ARG A 1 113 ? 17.995 4.628 13.379 1.00 83.75 113 ARG A CA 1
ATOM 876 C C . ARG A 1 113 ? 16.643 3.985 13.621 1.00 83.75 113 ARG A C 1
ATOM 878 O O . ARG A 1 113 ? 16.222 3.975 14.762 1.00 83.75 113 ARG A O 1
ATOM 885 N N . LEU A 1 114 ? 15.957 3.497 12.583 1.00 82.62 114 LEU A N 1
ATOM 886 C CA . LEU A 1 114 ? 14.685 2.786 12.739 1.00 82.62 114 LEU A CA 1
ATOM 887 C C . LEU A 1 114 ? 14.871 1.454 13.465 1.00 82.62 114 LEU A C 1
ATOM 889 O O . LEU A 1 114 ? 14.081 1.137 14.345 1.00 82.62 114 LEU A O 1
ATOM 893 N N . ARG A 1 115 ? 15.923 0.705 13.128 1.00 77.94 115 ARG A N 1
ATOM 894 C CA . ARG A 1 115 ? 16.254 -0.570 13.773 1.00 77.94 115 ARG A CA 1
ATOM 895 C C . ARG A 1 115 ? 16.625 -0.410 15.249 1.00 77.94 115 ARG A C 1
ATOM 897 O O . ARG A 1 115 ? 16.291 -1.264 16.058 1.00 77.94 115 ARG A O 1
ATOM 904 N N . GLU A 1 116 ? 17.337 0.657 15.588 1.00 82.88 116 GLU A N 1
ATOM 905 C CA . GLU A 1 116 ? 17.795 0.940 16.952 1.00 82.88 116 GLU A CA 1
ATOM 906 C C . GLU A 1 116 ? 16.697 1.544 17.846 1.00 82.88 116 GLU A C 1
ATOM 908 O O . GLU A 1 116 ? 16.946 1.800 19.025 1.00 82.88 116 GLU A O 1
ATOM 913 N N . LEU A 1 117 ? 15.486 1.777 17.320 1.00 82.12 117 LEU A N 1
ATOM 914 C CA . LEU A 1 117 ? 14.359 2.230 18.135 1.00 82.12 117 LEU A CA 1
ATOM 915 C C . LEU A 1 117 ? 13.949 1.139 19.124 1.00 82.12 117 LEU A C 1
ATOM 917 O O . LEU A 1 117 ? 13.581 0.032 18.732 1.00 82.12 117 LEU A O 1
ATOM 921 N N . ASP A 1 118 ? 13.929 1.491 20.405 1.00 76.38 118 ASP A N 1
ATOM 922 C CA . ASP A 1 118 ? 13.268 0.679 21.422 1.00 76.38 118 ASP A CA 1
ATOM 923 C C . ASP A 1 118 ? 11.762 0.606 21.120 1.00 76.38 118 ASP A C 1
ATOM 925 O O . ASP A 1 118 ? 11.127 1.633 20.869 1.00 76.38 118 ASP A O 1
ATOM 929 N N . GLY A 1 119 ? 11.211 -0.608 21.061 1.00 71.50 119 GLY A N 1
ATOM 930 C CA . GLY A 1 119 ? 9.853 -0.850 20.551 1.00 71.50 119 GLY A CA 1
ATOM 931 C C . GLY A 1 119 ? 9.679 -0.632 19.039 1.00 71.50 119 GLY A C 1
ATOM 932 O O . GLY A 1 119 ? 8.552 -0.583 18.558 1.00 71.50 119 GLY A O 1
ATOM 933 N N . GLY A 1 120 ? 10.775 -0.483 18.287 1.00 71.88 120 GLY A N 1
ATOM 934 C CA . GLY A 1 120 ? 10.790 -0.247 16.843 1.00 71.88 120 GLY A CA 1
ATOM 935 C C . GLY A 1 120 ? 10.211 -1.381 15.979 1.00 71.88 120 GLY A C 1
ATOM 936 O O . GLY A 1 120 ? 9.721 -2.396 16.483 1.00 71.88 120 GLY A O 1
ATOM 937 N N . PRO A 1 121 ? 10.266 -1.231 14.642 1.00 72.62 121 PRO A N 1
ATOM 938 C CA . PRO A 1 121 ? 9.683 -2.198 13.724 1.00 72.62 121 PRO A CA 1
ATOM 939 C C . PRO A 1 121 ? 10.337 -3.573 13.871 1.00 72.62 121 PRO A C 1
ATOM 941 O O . PRO A 1 121 ? 11.554 -3.686 14.001 1.00 72.62 121 PRO A O 1
ATOM 944 N N . ARG A 1 122 ? 9.523 -4.635 13.792 1.00 69.06 122 ARG A N 1
ATOM 945 C CA . ARG A 1 122 ? 10.025 -6.020 13.880 1.00 69.06 122 ARG A CA 1
ATOM 946 C C . ARG A 1 122 ? 10.934 -6.380 12.711 1.00 69.06 122 ARG A C 1
ATOM 948 O O . ARG A 1 122 ? 11.814 -7.219 12.860 1.00 69.06 122 ARG A O 1
ATOM 955 N N . GLU A 1 123 ? 10.678 -5.778 11.552 1.00 72.88 123 GLU A N 1
ATOM 956 C CA . GLU A 1 123 ? 11.458 -5.975 10.339 1.00 72.88 123 GLU A CA 1
ATOM 957 C C . GLU A 1 123 ? 11.673 -4.633 9.635 1.00 72.88 123 GLU A C 1
ATOM 959 O O . GLU A 1 123 ? 10.715 -3.934 9.286 1.00 72.88 123 GLU A O 1
ATOM 964 N N . VAL A 1 124 ? 12.939 -4.300 9.384 1.00 73.75 124 VAL A N 1
ATOM 965 C CA . VAL A 1 124 ? 13.321 -3.227 8.465 1.00 73.75 124 VAL A CA 1
ATOM 966 C C . VAL A 1 124 ? 13.783 -3.880 7.176 1.00 73.75 124 VAL A C 1
ATOM 968 O O . VAL A 1 124 ? 14.701 -4.699 7.156 1.00 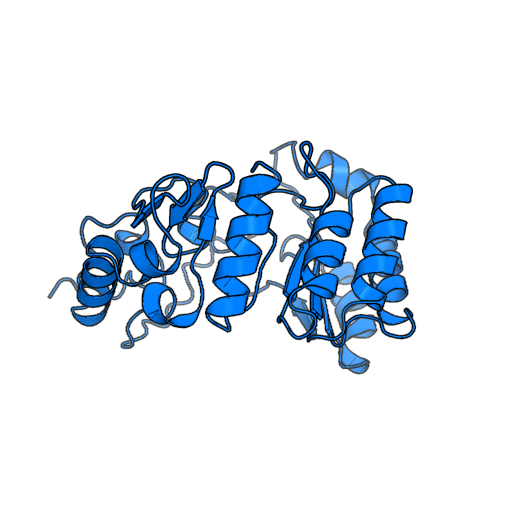73.75 124 VAL A O 1
ATOM 971 N N . HIS A 1 125 ? 13.106 -3.548 6.087 1.00 76.12 125 HIS A N 1
ATOM 972 C CA . HIS A 1 125 ? 13.472 -4.005 4.759 1.00 76.12 125 HIS A CA 1
ATOM 973 C C . HIS A 1 125 ? 14.168 -2.860 4.048 1.00 76.12 125 HIS A C 1
ATOM 975 O O . HIS A 1 125 ? 13.666 -1.738 3.999 1.00 76.12 125 HIS A O 1
ATOM 981 N N . VAL A 1 126 ? 15.331 -3.136 3.475 1.00 70.44 126 VAL A N 1
ATOM 982 C CA . VAL A 1 126 ? 16.007 -2.168 2.612 1.00 70.44 126 VAL A CA 1
ATOM 983 C C . VAL A 1 126 ? 15.847 -2.655 1.184 1.00 70.44 126 VAL A C 1
ATOM 985 O O . VAL A 1 126 ? 16.426 -3.673 0.799 1.00 70.44 126 VAL A O 1
ATOM 988 N N . ALA A 1 127 ? 15.015 -1.943 0.426 1.00 69.00 127 ALA A N 1
ATOM 989 C CA . ALA A 1 127 ? 14.772 -2.196 -0.982 1.00 69.00 127 ALA A CA 1
ATOM 990 C C . ALA A 1 127 ? 15.780 -1.398 -1.813 1.00 69.00 127 ALA A C 1
ATOM 992 O O . ALA A 1 127 ? 15.773 -0.165 -1.829 1.00 69.00 127 ALA A O 1
ATOM 993 N N . ILE A 1 128 ? 16.667 -2.105 -2.506 1.00 64.50 128 ILE A N 1
ATOM 994 C CA . ILE A 1 128 ? 17.714 -1.504 -3.329 1.00 64.50 128 ILE A CA 1
ATOM 995 C C . ILE A 1 128 ? 17.356 -1.686 -4.793 1.00 64.50 128 ILE A C 1
ATOM 997 O O . ILE A 1 128 ? 17.284 -2.818 -5.272 1.00 64.50 128 ILE A O 1
ATOM 1001 N N . GLN A 1 129 ? 17.176 -0.585 -5.522 1.00 62.19 129 GLN A N 1
ATOM 1002 C CA . GLN A 1 129 ? 16.899 -0.680 -6.951 1.00 62.19 129 GLN A CA 1
ATOM 1003 C C . GLN A 1 129 ? 18.107 -1.242 -7.731 1.00 62.19 129 GLN A C 1
ATOM 1005 O O . GLN A 1 129 ? 19.254 -0.928 -7.395 1.00 62.19 129 GLN A O 1
ATOM 1010 N N . PRO A 1 130 ? 17.883 -2.006 -8.821 1.00 56.78 130 PRO A N 1
ATOM 1011 C CA . PRO A 1 130 ? 18.932 -2.520 -9.713 1.00 56.78 130 PRO A CA 1
ATOM 1012 C C . PRO A 1 130 ? 19.896 -1.463 -10.233 1.00 56.78 130 PRO A C 1
ATOM 1014 O O . PRO A 1 130 ? 21.046 -1.751 -10.552 1.00 56.78 130 PRO A O 1
ATOM 1017 N N . THR A 1 131 ? 19.414 -0.234 -10.342 1.00 56.75 131 THR A N 1
ATOM 1018 C CA . THR A 1 131 ? 20.142 0.901 -10.892 1.00 56.75 131 THR A CA 1
ATOM 1019 C C . THR A 1 131 ? 21.159 1.469 -9.896 1.00 56.75 131 THR A C 1
ATOM 1021 O O . THR A 1 131 ? 22.056 2.205 -10.297 1.00 56.75 131 THR A O 1
ATOM 1024 N N . CYS A 1 132 ? 21.070 1.095 -8.612 1.00 62.06 132 CYS A N 1
ATOM 1025 C CA . CYS A 1 132 ? 22.049 1.429 -7.579 1.00 62.06 132 CYS A CA 1
ATOM 1026 C C . CYS A 1 132 ? 23.425 0.820 -7.910 1.00 62.06 132 CYS A C 1
ATOM 1028 O O . CYS A 1 132 ? 23.460 -0.340 -8.323 1.00 62.06 132 CYS A O 1
ATOM 1030 N N . PRO A 1 133 ? 24.549 1.541 -7.733 1.00 66.94 133 PRO A N 1
ATOM 1031 C CA . PRO A 1 133 ? 25.894 1.022 -7.986 1.00 66.94 133 PRO A CA 1
ATOM 1032 C C . PRO A 1 133 ? 26.185 -0.319 -7.290 1.00 66.94 133 PRO A C 1
ATOM 1034 O O . PRO A 1 133 ? 25.672 -0.609 -6.209 1.00 66.94 133 PRO A O 1
ATOM 1037 N N . ALA A 1 134 ? 26.990 -1.174 -7.931 1.00 71.25 134 ALA A N 1
ATOM 1038 C CA . ALA A 1 134 ? 27.238 -2.538 -7.456 1.00 71.25 134 ALA A CA 1
ATOM 1039 C C . ALA A 1 134 ? 27.929 -2.590 -6.083 1.00 71.25 134 ALA A C 1
ATOM 1041 O O . ALA A 1 134 ? 27.600 -3.450 -5.268 1.00 71.25 134 ALA A O 1
ATOM 1042 N N . ASP A 1 135 ? 28.837 -1.653 -5.827 1.00 73.94 135 ASP A N 1
ATOM 1043 C CA . ASP A 1 135 ? 29.508 -1.434 -4.545 1.00 73.94 135 ASP A CA 1
ATOM 1044 C C . ASP A 1 135 ? 28.515 -1.048 -3.442 1.00 73.94 135 ASP A C 1
ATOM 1046 O O . ASP A 1 135 ? 28.527 -1.656 -2.374 1.00 73.94 135 ASP A O 1
ATOM 1050 N N . ALA A 1 136 ? 27.587 -0.130 -3.721 1.00 70.44 136 ALA A N 1
ATOM 1051 C CA . ALA A 1 136 ? 26.517 0.215 -2.790 1.00 70.44 136 ALA A CA 1
ATOM 1052 C C . ALA A 1 136 ? 25.621 -1.003 -2.498 1.00 70.44 136 ALA A C 1
ATOM 1054 O O . ALA A 1 136 ? 25.378 -1.330 -1.337 1.00 70.44 136 ALA A O 1
ATOM 1055 N N . ARG A 1 137 ? 25.193 -1.757 -3.522 1.00 72.75 137 ARG A N 1
ATOM 1056 C CA . ARG A 1 137 ? 24.408 -2.992 -3.315 1.00 72.75 137 ARG A CA 1
ATOM 1057 C C . ARG A 1 137 ? 25.141 -4.004 -2.431 1.00 72.75 137 ARG A C 1
ATOM 1059 O O . ARG A 1 137 ? 24.529 -4.592 -1.536 1.00 72.75 137 ARG A O 1
ATOM 1066 N N . GLN A 1 138 ? 26.437 -4.206 -2.670 1.00 76.81 138 GLN A N 1
ATOM 1067 C CA . GLN A 1 138 ? 27.269 -5.100 -1.868 1.00 76.81 138 GLN A CA 1
ATOM 1068 C C . GLN A 1 138 ? 27.371 -4.613 -0.418 1.00 76.81 138 GLN A C 1
ATOM 1070 O O . GLN A 1 138 ? 27.170 -5.409 0.498 1.00 76.81 138 GLN A O 1
ATOM 1075 N N . HIS A 1 139 ? 27.617 -3.318 -0.212 1.00 79.06 139 HIS A N 1
ATOM 1076 C CA . HIS A 1 139 ? 27.712 -2.695 1.108 1.00 79.06 139 HIS A CA 1
ATOM 1077 C C . HIS A 1 139 ? 26.441 -2.904 1.939 1.00 79.06 139 HIS A C 1
ATOM 1079 O O . HIS A 1 139 ? 26.503 -3.437 3.047 1.00 79.06 139 HIS A O 1
ATOM 1085 N N . PHE A 1 140 ? 25.267 -2.586 1.386 1.00 74.94 140 PHE A N 1
ATOM 1086 C CA . PHE A 1 140 ? 23.995 -2.783 2.089 1.00 74.94 140 PHE A CA 1
ATOM 1087 C C . PHE A 1 140 ? 23.707 -4.265 2.369 1.00 74.94 140 PHE A C 1
ATOM 1089 O O . PHE A 1 140 ? 23.264 -4.608 3.464 1.00 74.94 140 PHE A O 1
ATOM 1096 N N . THR A 1 141 ? 24.006 -5.159 1.421 1.00 76.25 141 THR A N 1
ATOM 1097 C CA . THR A 1 141 ? 23.837 -6.609 1.624 1.00 76.25 141 THR A CA 1
ATOM 1098 C C . THR A 1 141 ? 24.704 -7.110 2.779 1.00 76.25 141 THR A C 1
ATOM 1100 O O . THR A 1 141 ? 24.219 -7.842 3.638 1.00 76.25 141 THR A O 1
ATOM 1103 N N . GLN A 1 142 ? 25.968 -6.682 2.839 1.00 80.00 142 GLN A N 1
ATOM 1104 C CA . GLN A 1 142 ? 26.888 -7.040 3.920 1.00 80.00 142 GLN A CA 1
ATOM 1105 C C . GLN A 1 142 ? 26.470 -6.446 5.266 1.00 80.00 142 GLN A C 1
ATOM 1107 O O . GLN A 1 142 ? 26.659 -7.086 6.298 1.00 80.00 142 GLN A O 1
ATOM 1112 N N . LYS A 1 143 ? 25.905 -5.237 5.275 1.00 78.38 143 LYS A N 1
ATOM 1113 C CA . LYS A 1 143 ? 25.558 -4.541 6.514 1.00 78.38 143 LYS A CA 1
ATOM 1114 C C . LYS A 1 143 ? 24.255 -5.033 7.147 1.00 78.38 143 LYS A C 1
ATOM 1116 O O . LYS A 1 143 ? 24.200 -5.241 8.359 1.00 78.38 143 LYS A O 1
ATOM 1121 N N . PHE A 1 144 ? 23.214 -5.221 6.344 1.00 73.94 144 PHE A N 1
ATOM 1122 C CA . PHE A 1 144 ? 21.874 -5.545 6.838 1.00 73.94 144 PHE A CA 1
ATOM 1123 C C . PHE A 1 144 ? 21.582 -7.056 6.782 1.00 73.94 144 PHE A C 1
ATOM 1125 O O . PHE A 1 144 ? 20.991 -7.593 7.713 1.00 73.94 144 PHE A O 1
ATOM 1132 N N . GLY A 1 145 ? 22.097 -7.784 5.784 1.00 69.88 145 GLY A N 1
ATOM 1133 C CA . GLY A 1 145 ? 21.829 -9.221 5.612 1.00 69.88 145 GLY A CA 1
ATOM 1134 C C . GLY A 1 145 ? 22.168 -10.109 6.825 1.00 69.88 145 GLY A C 1
ATOM 1135 O O . GLY A 1 145 ? 21.323 -10.905 7.233 1.00 69.88 145 GLY A O 1
ATOM 1136 N N . PRO A 1 146 ? 23.352 -9.982 7.461 1.00 70.00 146 PRO A N 1
ATOM 1137 C CA . PRO A 1 146 ? 23.721 -10.809 8.617 1.00 70.00 146 PRO A CA 1
ATOM 1138 C C . PRO A 1 146 ? 22.886 -10.564 9.881 1.00 70.00 146 PRO A C 1
ATOM 1140 O O . PRO A 1 146 ? 22.942 -11.361 10.813 1.00 70.00 146 PRO A O 1
ATOM 1143 N N . ASN A 1 147 ? 22.142 -9.459 9.940 1.00 62.62 147 ASN A N 1
ATOM 1144 C CA . ASN A 1 147 ? 21.438 -9.011 11.138 1.00 62.62 147 ASN A CA 1
ATOM 1145 C C . ASN A 1 147 ? 19.969 -9.464 11.202 1.00 62.62 147 ASN A C 1
ATOM 1147 O O . ASN A 1 147 ? 19.244 -9.037 12.096 1.00 62.62 147 ASN A O 1
ATOM 1151 N N . GLY A 1 148 ? 19.526 -10.312 10.268 1.00 61.22 148 GLY A N 1
ATOM 1152 C CA . GLY A 1 148 ? 18.129 -10.746 10.165 1.00 61.22 148 GLY A CA 1
ATOM 1153 C C . GLY A 1 148 ? 17.222 -9.763 9.416 1.00 61.22 148 GLY A C 1
ATOM 1154 O O . GLY A 1 148 ? 16.081 -10.115 9.117 1.00 61.22 148 GLY A O 1
ATOM 1155 N N . ASP A 1 149 ? 17.730 -8.580 9.053 1.00 64.12 149 ASP A N 1
ATOM 1156 C CA . ASP A 1 149 ? 17.046 -7.653 8.154 1.00 64.12 149 ASP A CA 1
ATOM 1157 C C . ASP A 1 149 ? 16.965 -8.263 6.750 1.00 64.12 149 ASP A C 1
ATOM 1159 O O . ASP A 1 149 ? 17.929 -8.844 6.233 1.00 64.12 149 ASP A O 1
ATOM 1163 N N . ARG A 1 150 ? 15.815 -8.106 6.089 1.00 63.62 150 ARG A N 1
ATOM 1164 C CA . ARG A 1 150 ? 15.675 -8.540 4.699 1.00 63.62 150 ARG A CA 1
ATOM 1165 C C . ARG A 1 150 ? 16.157 -7.433 3.778 1.00 63.62 150 ARG A C 1
ATOM 1167 O O . ARG A 1 150 ? 15.487 -6.424 3.558 1.00 63.62 150 ARG A O 1
ATOM 1174 N N . VAL A 1 151 ? 17.341 -7.637 3.213 1.00 58.72 151 VAL A N 1
ATOM 1175 C CA . VAL A 1 151 ? 17.819 -6.817 2.101 1.00 58.72 151 VAL A CA 1
ATOM 1176 C C . VAL A 1 151 ? 17.208 -7.362 0.828 1.00 58.72 151 VAL A C 1
ATOM 1178 O O . VAL A 1 151 ? 17.629 -8.392 0.301 1.00 58.72 151 VAL A O 1
ATOM 1181 N N . HIS A 1 152 ? 16.215 -6.648 0.323 1.00 59.69 152 HIS A N 1
ATOM 1182 C CA . HIS A 1 152 ? 15.677 -6.910 -0.993 1.00 59.69 152 HIS A CA 1
ATOM 1183 C C . HIS A 1 152 ? 16.492 -6.082 -1.980 1.00 59.69 152 HIS A C 1
ATOM 1185 O O . HIS A 1 152 ? 16.230 -4.902 -2.194 1.00 59.69 152 HIS A O 1
ATOM 1191 N N . SER A 1 153 ? 17.505 -6.686 -2.609 1.00 51.66 153 SER A N 1
ATOM 1192 C CA . SER A 1 153 ? 17.887 -6.165 -3.921 1.00 51.66 153 SER A CA 1
ATOM 1193 C C . SER A 1 153 ? 16.689 -6.442 -4.818 1.00 51.66 153 SER A C 1
ATOM 1195 O O . SER A 1 153 ? 16.357 -7.609 -5.036 1.00 51.66 153 SER A O 1
ATOM 1197 N N . ASP A 1 154 ? 16.017 -5.401 -5.298 1.00 52.09 154 ASP A N 1
ATOM 1198 C CA . ASP A 1 154 ? 1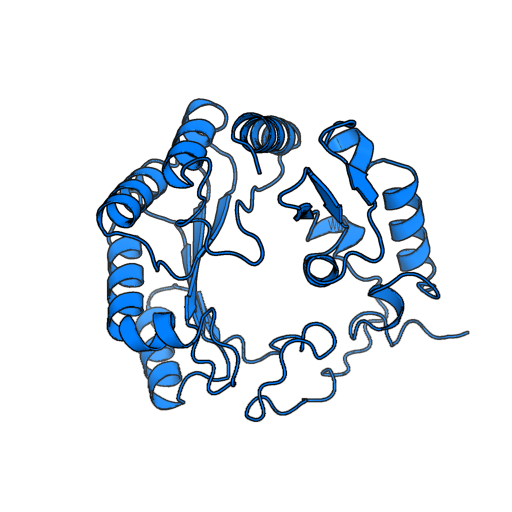4.909 -5.527 -6.245 1.00 52.09 154 ASP A CA 1
ATOM 1199 C C . ASP A 1 154 ? 15.467 -5.887 -7.635 1.00 52.09 154 ASP A C 1
ATOM 1201 O O . ASP A 1 154 ? 15.188 -5.268 -8.652 1.00 52.09 154 ASP A O 1
ATOM 1205 N N . SER A 1 155 ? 16.382 -6.860 -7.662 1.00 38.53 155 SER A N 1
ATOM 1206 C CA . SER A 1 155 ? 17.094 -7.378 -8.826 1.00 38.53 155 SER A CA 1
ATOM 1207 C C . SER A 1 155 ? 16.176 -8.172 -9.747 1.00 38.53 155 SER A C 1
ATOM 1209 O O . SER A 1 155 ? 16.556 -8.462 -10.879 1.00 38.53 155 SER A O 1
ATOM 1211 N N . GLN A 1 156 ? 14.967 -8.502 -9.294 1.00 36.97 156 GLN A N 1
ATOM 1212 C CA . GLN A 1 156 ? 14.062 -9.408 -9.988 1.00 36.97 156 GLN A CA 1
ATOM 1213 C C . GLN A 1 156 ? 12.888 -8.705 -10.647 1.00 36.97 156 GLN A C 1
ATOM 1215 O O . GLN A 1 156 ? 11.792 -9.249 -10.669 1.00 36.97 156 GLN A O 1
ATOM 1220 N N . GLN A 1 157 ? 13.189 -7.593 -11.315 1.00 44.34 157 GLN A N 1
ATOM 1221 C CA . GLN A 1 157 ? 12.271 -6.714 -12.030 1.00 44.34 157 GLN A CA 1
ATOM 1222 C C . GLN A 1 157 ? 11.864 -5.533 -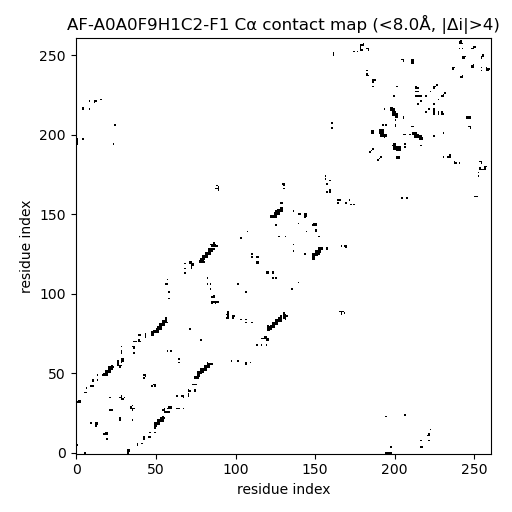11.145 1.00 44.34 157 GLN A C 1
ATOM 1224 O O . GLN A 1 157 ? 10.855 -5.574 -10.449 1.00 44.34 157 GLN A O 1
ATOM 1229 N N . ILE A 1 158 ? 12.506 -4.386 -11.396 1.00 45.59 158 ILE A N 1
ATOM 1230 C CA . ILE A 1 158 ? 11.669 -3.233 -11.728 1.00 45.59 158 ILE A CA 1
ATOM 1231 C C . ILE A 1 158 ? 10.799 -3.749 -12.878 1.00 45.59 158 ILE A C 1
ATOM 1233 O O . ILE A 1 158 ? 11.235 -3.743 -14.031 1.00 45.59 158 ILE A O 1
ATOM 1237 N N . GLU A 1 159 ? 9.637 -4.339 -12.557 1.00 50.09 159 GLU A N 1
ATOM 1238 C CA . GLU A 1 159 ? 8.592 -4.630 -13.531 1.00 50.09 159 GLU A CA 1
ATOM 1239 C C . GLU A 1 159 ? 8.522 -3.311 -14.284 1.00 50.09 159 GLU A C 1
ATOM 1241 O O . GLU A 1 159 ? 8.378 -2.281 -13.635 1.00 50.09 159 GLU A O 1
ATOM 1246 N N . ALA A 1 160 ? 8.784 -3.272 -15.594 1.00 46.50 160 ALA A N 1
ATOM 1247 C CA . ALA A 1 160 ? 9.030 -2.005 -16.295 1.00 46.50 160 ALA A CA 1
ATOM 1248 C C . ALA A 1 160 ? 7.820 -1.045 -16.247 1.00 46.50 160 ALA A C 1
ATOM 1250 O O . ALA A 1 160 ? 7.820 -0.020 -16.926 1.00 46.50 160 ALA A O 1
ATOM 1251 N N . TRP A 1 161 ? 6.782 -1.393 -15.474 1.00 53.69 161 TRP A N 1
ATOM 1252 C CA . TRP A 1 161 ? 5.537 -0.691 -15.277 1.00 53.69 161 TRP A CA 1
ATOM 1253 C C . TRP A 1 161 ? 4.942 -0.418 -16.648 1.00 53.69 161 TRP A C 1
ATOM 1255 O O . TRP A 1 161 ? 4.727 0.723 -17.035 1.00 53.69 161 TRP A O 1
ATOM 1265 N N . PHE A 1 162 ? 4.833 -1.491 -17.438 1.00 52.16 162 PHE A N 1
ATOM 1266 C CA . PHE A 1 162 ? 4.417 -1.450 -18.841 1.00 52.16 162 PHE A CA 1
ATOM 1267 C C . PHE A 1 162 ? 5.278 -0.523 -19.721 1.00 52.16 162 PHE A C 1
ATOM 1269 O O . PHE A 1 162 ? 4.796 0.081 -20.671 1.00 52.16 162 PHE A O 1
ATOM 1276 N N . GLY A 1 163 ? 6.576 -0.412 -19.418 1.00 47.22 163 GLY A N 1
ATOM 1277 C CA . GLY A 1 163 ? 7.536 0.418 -20.154 1.00 47.22 163 GLY A CA 1
ATOM 1278 C C . GLY A 1 163 ? 7.608 1.880 -19.695 1.00 47.22 163 GLY A C 1
ATOM 1279 O O . GLY A 1 163 ? 8.368 2.663 -20.270 1.00 47.22 163 GLY A O 1
ATOM 1280 N N . LEU A 1 164 ? 6.860 2.265 -18.655 1.00 47.59 164 LEU A N 1
ATOM 1281 C CA . LEU A 1 164 ? 6.864 3.623 -18.099 1.00 47.59 164 LEU A CA 1
ATOM 1282 C C . LEU A 1 164 ? 8.136 3.931 -17.299 1.00 47.59 164 LEU A C 1
ATOM 1284 O O . LEU A 1 164 ? 8.539 5.099 -17.207 1.00 47.59 164 LEU A O 1
ATOM 1288 N N . VAL A 1 165 ? 8.806 2.893 -16.787 1.00 48.94 165 VAL A N 1
ATOM 1289 C CA . VAL A 1 165 ? 10.168 2.979 -16.256 1.00 48.94 165 VAL A CA 1
ATOM 1290 C C . VAL A 1 165 ? 11.130 2.475 -17.324 1.00 48.94 165 VAL A C 1
ATOM 1292 O O . VAL A 1 165 ? 11.332 1.280 -17.508 1.00 48.94 165 VAL A O 1
ATOM 1295 N N . ASN A 1 166 ? 11.705 3.424 -18.056 1.00 44.06 166 ASN A N 1
ATOM 1296 C CA . ASN A 1 166 ? 12.627 3.164 -19.152 1.00 44.06 166 ASN A CA 1
ATOM 1297 C C . ASN A 1 166 ? 14.054 3.486 -18.675 1.00 44.06 166 ASN A C 1
ATOM 1299 O O . ASN A 1 166 ? 14.618 4.523 -19.037 1.00 44.06 166 ASN A O 1
ATOM 1303 N N . ASP A 1 167 ? 14.606 2.669 -17.771 1.00 44.62 167 ASP A N 1
ATOM 1304 C CA . ASP A 1 167 ? 16.020 2.793 -17.408 1.00 44.62 167 ASP A CA 1
ATOM 1305 C C . ASP A 1 167 ? 16.855 1.956 -18.387 1.00 44.62 167 ASP A C 1
ATOM 1307 O O . ASP A 1 167 ? 16.646 0.760 -18.563 1.00 44.62 167 ASP A O 1
ATOM 1311 N N . ARG A 1 168 ? 17.805 2.601 -19.069 1.00 37.91 168 ARG A N 1
ATOM 1312 C CA . ARG A 1 168 ? 18.702 1.956 -20.040 1.00 37.91 168 ARG A CA 1
ATOM 1313 C C . ARG A 1 168 ? 19.685 0.974 -19.391 1.00 37.91 168 ARG A C 1
ATOM 1315 O O . ARG A 1 168 ? 20.297 0.195 -20.115 1.00 37.91 168 ARG A O 1
ATOM 1322 N N . ASN A 1 169 ? 19.835 1.016 -18.064 1.00 39.12 169 ASN A N 1
ATOM 1323 C CA . ASN A 1 169 ? 20.684 0.108 -17.290 1.00 39.12 169 ASN A CA 1
ATOM 1324 C C . ASN A 1 169 ? 19.903 -1.046 -16.654 1.00 39.12 169 ASN A C 1
ATOM 1326 O O . ASN A 1 169 ? 20.503 -2.045 -16.257 1.00 39.12 169 ASN A O 1
ATOM 1330 N N . THR A 1 170 ? 18.573 -0.958 -16.589 1.00 40.97 170 THR A N 1
ATOM 1331 C CA . THR A 1 170 ? 17.774 -2.176 -16.542 1.00 40.97 170 THR A CA 1
ATOM 1332 C C . THR A 1 170 ? 17.808 -2.722 -17.950 1.00 40.97 170 THR A C 1
ATOM 1334 O O . THR A 1 170 ? 17.183 -2.163 -18.850 1.00 40.97 170 THR A O 1
ATOM 1337 N N . HIS A 1 171 ? 18.545 -3.813 -18.173 1.00 35.47 171 HIS A N 1
ATOM 1338 C CA . HIS A 1 171 ? 18.165 -4.687 -19.269 1.00 35.47 171 HIS A CA 1
ATOM 1339 C C . HIS A 1 171 ? 16.643 -4.790 -19.180 1.00 35.47 171 HIS A C 1
ATOM 1341 O O . HIS A 1 171 ? 16.113 -5.104 -18.109 1.00 35.47 171 HIS A O 1
ATOM 1347 N N . ALA A 1 172 ? 15.946 -4.468 -20.269 1.00 37.34 172 ALA A N 1
ATOM 1348 C CA . ALA A 1 172 ? 14.666 -5.084 -20.539 1.00 37.34 172 ALA A CA 1
ATOM 1349 C C . ALA A 1 172 ? 14.962 -6.587 -20.567 1.00 37.34 172 ALA A C 1
ATOM 1351 O O . ALA A 1 172 ? 15.152 -7.184 -21.623 1.00 37.34 172 ALA A O 1
ATOM 1352 N N . LEU A 1 173 ? 15.160 -7.175 -19.384 1.00 39.34 173 LEU A N 1
ATOM 1353 C CA . LEU A 1 173 ? 15.075 -8.588 -19.182 1.00 39.34 173 LEU A CA 1
ATOM 1354 C C . LEU A 1 173 ? 13.642 -8.814 -19.604 1.00 39.34 173 LEU A C 1
ATOM 1356 O O . LEU A 1 173 ? 12.708 -8.387 -18.920 1.00 39.34 173 LEU A O 1
ATOM 1360 N N . ALA A 1 174 ? 13.497 -9.360 -20.813 1.00 41.53 174 ALA A N 1
ATOM 1361 C CA . ALA A 1 174 ? 12.286 -10.037 -21.209 1.00 41.53 174 ALA A CA 1
ATOM 1362 C C . ALA A 1 174 ? 11.767 -10.732 -19.948 1.00 41.53 174 ALA A C 1
ATOM 1364 O O . ALA A 1 174 ? 12.595 -11.332 -19.245 1.00 41.53 174 ALA A O 1
ATOM 1365 N N . PRO A 1 175 ? 10.480 -10.544 -19.608 1.00 42.22 175 PRO A N 1
ATOM 1366 C CA . PRO A 1 175 ? 9.944 -11.002 -18.336 1.00 42.22 175 PRO A CA 1
ATOM 1367 C C . PRO A 1 175 ? 10.487 -12.403 -18.086 1.00 42.22 175 PRO A C 1
ATOM 1369 O O . PRO A 1 175 ? 10.400 -13.204 -19.026 1.00 42.22 175 PRO A O 1
ATOM 1372 N N . PRO A 1 176 ? 11.138 -12.691 -16.935 1.00 42.78 176 PRO A N 1
ATOM 1373 C CA . PRO A 1 176 ? 11.524 -14.054 -16.649 1.00 42.78 176 PRO A CA 1
ATOM 1374 C C . PRO A 1 176 ? 10.241 -14.853 -16.778 1.00 42.78 176 PRO A C 1
ATOM 1376 O O . PRO A 1 176 ? 9.272 -14.681 -16.038 1.00 42.78 176 PRO A O 1
ATOM 1379 N N . SER A 1 177 ? 10.218 -15.622 -17.852 1.00 46.88 177 SER A N 1
ATOM 1380 C CA . SER A 1 177 ? 9.142 -16.497 -18.212 1.00 46.88 177 SER A CA 1
ATOM 1381 C C . SER A 1 177 ? 9.271 -17.627 -17.221 1.00 46.88 177 SER A C 1
ATOM 1383 O O . SER A 1 177 ? 9.966 -18.608 -17.447 1.00 46.88 177 SER A O 1
ATOM 1385 N N . LEU A 1 178 ? 8.587 -17.477 -16.103 1.00 47.16 178 LEU A N 1
ATOM 1386 C CA . LEU A 1 178 ? 7.890 -18.618 -15.567 1.00 47.16 178 LEU A CA 1
ATOM 1387 C C . LEU A 1 178 ? 6.427 -18.348 -15.895 1.00 47.16 178 LEU A C 1
ATOM 1389 O O . LEU A 1 178 ? 5.759 -17.652 -15.133 1.00 47.16 178 LEU A O 1
ATOM 1393 N N . PRO A 1 179 ? 5.945 -18.803 -17.072 1.00 52.78 179 PRO A N 1
ATOM 1394 C CA . PRO A 1 179 ? 4.531 -19.072 -17.248 1.00 52.78 179 PRO A CA 1
ATOM 1395 C C . PRO A 1 179 ? 4.096 -19.835 -16.003 1.00 52.78 179 PRO A C 1
ATOM 1397 O O . PRO A 1 179 ? 4.535 -20.964 -15.791 1.00 52.78 179 PRO A O 1
ATOM 1400 N N . SER A 1 180 ? 3.336 -19.187 -15.128 1.00 57.34 180 SER A N 1
ATOM 1401 C CA . SER A 1 180 ? 2.650 -19.940 -14.100 1.00 57.34 180 SER A CA 1
ATOM 1402 C C . SER A 1 180 ? 1.399 -20.485 -14.757 1.00 57.34 180 SER A C 1
ATOM 1404 O O . SER A 1 180 ? 0.641 -19.741 -15.385 1.00 57.34 180 SER A O 1
ATOM 1406 N N . ASP A 1 181 ? 1.189 -21.788 -14.628 1.00 64.69 181 ASP A N 1
ATOM 1407 C CA . ASP A 1 181 ? -0.124 -22.371 -14.872 1.00 64.69 181 ASP A CA 1
ATOM 1408 C C . ASP A 1 181 ? -1.147 -21.884 -13.833 1.00 64.69 181 ASP A C 1
ATOM 1410 O O . ASP A 1 181 ? -2.356 -22.038 -14.008 1.00 64.69 181 ASP A O 1
ATOM 1414 N N . GLU A 1 182 ? -0.704 -21.277 -12.740 1.00 77.44 182 GLU A N 1
ATOM 1415 C CA . GLU A 1 182 ? -1.608 -20.806 -11.707 1.00 77.44 182 GLU A CA 1
ATOM 1416 C C . GLU A 1 182 ? -2.194 -19.430 -12.060 1.00 77.44 182 GLU A C 1
ATOM 1418 O O . GLU A 1 182 ? -1.497 -18.555 -12.597 1.00 77.44 182 GLU A O 1
ATOM 1423 N N . PRO A 1 183 ? -3.484 -19.203 -11.753 1.00 85.38 183 PRO A N 1
ATOM 1424 C CA . PRO A 1 183 ? -4.063 -17.873 -11.773 1.00 85.38 183 PRO A CA 1
ATOM 1425 C C . PRO A 1 183 ? -3.215 -16.879 -10.966 1.00 85.38 183 PRO A C 1
ATOM 1427 O O . PRO A 1 183 ? -2.592 -17.219 -9.965 1.00 85.38 183 PRO A O 1
ATOM 1430 N N . CYS A 1 184 ? -3.194 -15.621 -11.398 1.00 85.75 184 CYS A N 1
ATOM 1431 C CA . CYS A 1 184 ? -2.498 -14.550 -10.708 1.00 85.75 184 CYS A CA 1
ATOM 1432 C C . CYS A 1 184 ? -3.155 -14.397 -9.338 1.00 85.75 184 CYS A C 1
ATOM 1434 O O . CYS A 1 184 ? -4.361 -14.170 -9.277 1.00 85.75 184 CYS A O 1
ATOM 1436 N N . SER A 1 185 ? -2.378 -14.495 -8.262 1.00 85.81 185 SER A N 1
ATOM 1437 C CA . SER A 1 185 ? -2.868 -14.383 -6.881 1.00 85.81 185 SER A CA 1
ATOM 1438 C C . SER A 1 185 ? -3.352 -12.974 -6.529 1.00 85.81 185 SER A C 1
ATOM 1440 O O . SER A 1 185 ? -4.191 -12.807 -5.647 1.00 85.81 185 SER A O 1
ATOM 1442 N N . ARG A 1 186 ? -2.867 -11.936 -7.229 1.00 86.75 186 ARG A N 1
ATOM 1443 C CA . ARG A 1 186 ? -3.084 -10.525 -6.851 1.00 86.75 186 ARG A CA 1
ATOM 1444 C C . ARG A 1 186 ? -4.554 -10.113 -6.668 1.00 86.75 186 ARG A C 1
ATOM 1446 O O . ARG A 1 186 ? -4.825 -9.457 -5.665 1.00 86.75 186 ARG A O 1
ATOM 1453 N N . PRO A 1 187 ? -5.506 -10.502 -7.541 1.00 89.44 187 PRO A N 1
ATOM 1454 C CA . PRO A 1 187 ? -6.926 -10.191 -7.350 1.00 89.44 187 PRO A CA 1
ATOM 1455 C C . PRO A 1 187 ? -7.603 -10.960 -6.200 1.00 89.44 187 PRO A C 1
ATOM 1457 O O . PRO A 1 187 ? -8.748 -10.652 -5.859 1.00 89.44 187 PRO A O 1
ATOM 1460 N N . PHE A 1 188 ? -6.945 -11.980 -5.638 1.00 88.69 188 PHE A N 1
ATOM 1461 C CA . PHE A 1 188 ? -7.486 -12.866 -4.601 1.00 88.69 188 PHE A CA 1
ATOM 1462 C C . PHE A 1 188 ? -6.891 -12.597 -3.219 1.00 88.69 188 PHE A C 1
ATOM 1464 O O . PHE A 1 188 ? -7.621 -12.658 -2.235 1.00 88.69 188 PHE A O 1
ATOM 1471 N N . GLU A 1 189 ? -5.592 -12.306 -3.149 1.00 76.50 189 GLU A N 1
ATOM 1472 C CA . GLU A 1 189 ? -4.834 -12.330 -1.893 1.00 76.50 189 GLU A CA 1
ATOM 1473 C C . GLU A 1 189 ? -4.024 -11.048 -1.674 1.00 76.50 189 GLU A C 1
ATOM 1475 O O . GLU A 1 189 ? -4.136 -10.416 -0.627 1.00 76.50 189 GLU A O 1
ATOM 1480 N N . ASP A 1 190 ? -3.213 -10.656 -2.662 1.00 61.94 190 ASP A N 1
ATOM 1481 C CA . ASP A 1 190 ? -2.042 -9.822 -2.368 1.00 61.94 190 ASP A CA 1
ATOM 1482 C C . ASP A 1 190 ? -2.277 -8.307 -2.428 1.00 61.94 190 ASP A C 1
ATOM 1484 O O . ASP A 1 190 ? -1.569 -7.562 -1.750 1.00 61.94 190 ASP A O 1
ATOM 1488 N N . THR A 1 191 ? -3.207 -7.802 -3.253 1.00 68.38 191 THR A N 1
ATOM 1489 C CA . THR A 1 191 ? -3.284 -6.346 -3.491 1.00 68.38 191 THR A CA 1
ATOM 1490 C C . THR A 1 191 ? -4.670 -5.843 -3.880 1.00 68.38 191 THR A C 1
ATOM 1492 O O . THR A 1 191 ? -5.099 -5.999 -5.018 1.00 68.38 191 THR A O 1
ATOM 1495 N N . PHE A 1 192 ? -5.306 -5.106 -2.970 1.00 85.44 192 PHE A N 1
ATOM 1496 C CA . PHE A 1 192 ? -6.377 -4.155 -3.268 1.00 85.44 192 PHE A CA 1
ATOM 1497 C C . PHE A 1 192 ? -5.837 -2.743 -3.047 1.00 85.44 192 PHE A C 1
ATOM 1499 O O . PHE A 1 192 ? -5.401 -2.412 -1.946 1.00 85.44 192 PHE A O 1
ATOM 1506 N N . MET A 1 193 ? -5.818 -1.919 -4.091 1.00 89.44 193 MET A N 1
ATOM 1507 C CA . MET A 1 193 ? -5.240 -0.579 -4.020 1.00 89.44 193 MET A CA 1
ATOM 1508 C C . MET A 1 193 ? -6.342 0.464 -4.056 1.00 89.44 193 MET A C 1
ATOM 1510 O O . MET A 1 193 ? -7.164 0.478 -4.972 1.00 89.44 193 MET A O 1
ATOM 1514 N N . VAL A 1 194 ? -6.302 1.384 -3.098 1.00 92.44 194 VAL A N 1
ATOM 1515 C CA . VAL A 1 194 ? -7.131 2.587 -3.109 1.00 92.44 194 VAL A CA 1
ATOM 1516 C C . VAL A 1 194 ? -6.275 3.750 -3.592 1.00 92.44 194 VAL A C 1
ATOM 1518 O O . VAL A 1 194 ? -5.254 4.088 -2.991 1.00 92.44 194 VAL A O 1
ATOM 1521 N N . LEU A 1 195 ? -6.672 4.347 -4.709 1.00 91.50 195 LEU A N 1
ATOM 1522 C CA . LEU A 1 195 ? -6.020 5.510 -5.292 1.00 91.50 195 LEU A CA 1
ATOM 1523 C C . LEU A 1 195 ? -6.240 6.747 -4.413 1.00 91.50 195 LEU A C 1
ATOM 1525 O O . LEU A 1 195 ? -7.120 6.797 -3.554 1.00 91.50 195 LEU A O 1
ATOM 1529 N N . TYR A 1 196 ? -5.435 7.788 -4.635 1.00 89.56 196 TYR A N 1
ATOM 1530 C CA . TYR A 1 196 ? -5.468 8.999 -3.809 1.00 89.56 196 TYR A CA 1
ATOM 1531 C C . TYR A 1 196 ? -6.817 9.736 -3.836 1.00 89.56 196 TYR A C 1
ATOM 1533 O O . TYR A 1 196 ? -7.037 10.591 -2.974 1.00 89.56 196 TYR A O 1
ATOM 1541 N N . ASP A 1 197 ? -7.655 9.463 -4.836 1.00 91.81 197 ASP A N 1
ATOM 1542 C CA . ASP A 1 197 ? -8.985 10.030 -5.048 1.00 91.81 197 ASP A CA 1
ATOM 1543 C C . ASP A 1 197 ? -10.121 9.094 -4.606 1.00 91.81 197 ASP A C 1
ATOM 1545 O O . ASP A 1 197 ? -11.273 9.485 -4.715 1.00 91.81 197 ASP A O 1
ATOM 1549 N N . GLY A 1 198 ? -9.815 7.908 -4.067 1.00 93.88 198 GLY A N 1
ATOM 1550 C CA . GLY A 1 198 ? -10.793 6.946 -3.543 1.00 93.88 198 GLY A CA 1
ATOM 1551 C C . GLY A 1 198 ? -11.188 5.831 -4.507 1.00 93.88 198 GLY A C 1
ATOM 1552 O O . GLY A 1 198 ? -11.711 4.811 -4.056 1.00 93.88 198 GLY A O 1
ATOM 1553 N N . ARG A 1 199 ? -10.852 5.948 -5.799 1.00 94.81 199 ARG A N 1
ATOM 1554 C CA . ARG A 1 199 ? -11.043 4.860 -6.768 1.00 94.81 199 ARG A CA 1
ATOM 1555 C C . ARG A 1 199 ? -10.220 3.635 -6.386 1.00 94.81 199 ARG A C 1
ATOM 1557 O O . ARG A 1 199 ? -9.100 3.754 -5.893 1.00 94.81 199 ARG A O 1
ATOM 1564 N N . CYS A 1 200 ? -10.741 2.452 -6.670 1.00 93.94 200 CYS A N 1
ATOM 1565 C CA . CYS A 1 200 ? -10.106 1.184 -6.335 1.00 93.94 200 CYS A CA 1
ATOM 1566 C C . CYS A 1 200 ? -9.627 0.448 -7.581 1.00 93.94 200 CYS A C 1
ATOM 1568 O O . CYS A 1 200 ? -10.345 0.383 -8.582 1.00 93.94 200 CYS A O 1
ATOM 1570 N N . VAL A 1 201 ? -8.455 -0.177 -7.488 1.00 91.69 201 VAL A N 1
ATOM 1571 C CA . VAL A 1 201 ? -7.911 -1.081 -8.509 1.00 91.69 201 VAL A CA 1
ATOM 1572 C C . VAL A 1 201 ? -7.426 -2.385 -7.873 1.00 91.69 201 VAL A C 1
ATOM 1574 O O . VAL A 1 201 ? -7.056 -2.431 -6.699 1.00 91.69 201 VAL A O 1
ATOM 1577 N N . ALA A 1 202 ? -7.427 -3.463 -8.654 1.00 88.31 202 ALA A N 1
ATOM 1578 C CA . ALA A 1 202 ? -7.173 -4.822 -8.164 1.00 88.31 202 ALA A CA 1
ATOM 1579 C C . ALA A 1 202 ? -5.685 -5.219 -8.110 1.00 88.31 202 ALA A C 1
ATOM 1581 O O . ALA A 1 202 ? -5.355 -6.383 -7.889 1.00 88.31 202 ALA A O 1
ATOM 1582 N N . CYS A 1 203 ? -4.773 -4.293 -8.418 1.00 85.06 203 CYS A N 1
ATOM 1583 C CA . CYS A 1 203 ? -3.343 -4.571 -8.485 1.00 85.06 203 CYS A CA 1
ATOM 1584 C C . CYS A 1 203 ? -2.526 -3.279 -8.375 1.00 85.06 203 CYS A C 1
ATOM 1586 O O . CYS A 1 203 ? -2.891 -2.257 -8.952 1.00 85.06 203 CYS A O 1
ATOM 1588 N N . CYS A 1 204 ? -1.363 -3.338 -7.720 1.00 76.19 204 CYS A N 1
ATOM 1589 C CA . CYS A 1 204 ? -0.417 -2.217 -7.663 1.00 76.19 204 CYS A CA 1
ATOM 1590 C C . CYS A 1 204 ? 0.075 -1.750 -9.043 1.00 76.19 204 CYS A C 1
ATOM 1592 O O . CYS A 1 204 ? 0.380 -0.575 -9.206 1.00 76.19 204 CYS A O 1
ATOM 1594 N N . GLN A 1 205 ? 0.095 -2.630 -10.047 1.00 72.62 205 GLN A N 1
ATOM 1595 C CA . GLN A 1 205 ? 0.473 -2.282 -11.421 1.00 72.62 205 GLN A CA 1
ATOM 1596 C C . GLN A 1 205 ? -0.568 -1.418 -12.146 1.00 72.62 205 GLN A C 1
ATOM 1598 O O . GLN A 1 205 ? -0.210 -0.681 -13.058 1.00 72.62 205 GLN A O 1
ATOM 1603 N N . ASP A 1 206 ? -1.835 -1.476 -11.736 1.00 75.00 206 ASP A N 1
ATOM 1604 C CA . ASP A 1 206 ? -2.942 -0.734 -12.358 1.00 75.00 206 ASP A CA 1
ATOM 1605 C C . ASP A 1 206 ? -3.007 0.729 -11.861 1.00 75.00 206 ASP A C 1
ATOM 1607 O O . ASP A 1 206 ? -3.930 1.472 -12.156 1.00 75.00 206 ASP A O 1
ATOM 1611 N N . VAL A 1 207 ? -2.027 1.182 -11.070 1.00 67.81 207 VAL A N 1
ATOM 1612 C CA . VAL A 1 207 ? -2.049 2.518 -10.448 1.00 67.81 207 VAL A CA 1
ATOM 1613 C C . VAL A 1 207 ? -1.587 3.630 -11.400 1.00 67.81 207 VAL A C 1
ATOM 1615 O O . VAL A 1 207 ? -1.999 4.776 -11.228 1.00 67.81 207 VAL A O 1
ATOM 1618 N N . ILE A 1 208 ? -0.734 3.338 -12.393 1.00 61.81 208 ILE A N 1
ATOM 1619 C CA . ILE A 1 208 ? -0.187 4.393 -13.271 1.00 61.81 208 ILE A CA 1
ATOM 1620 C C . ILE A 1 208 ? -1.169 4.783 -14.378 1.00 61.81 208 ILE A C 1
ATOM 1622 O O . ILE A 1 208 ? -1.352 5.967 -14.655 1.00 61.81 208 ILE A O 1
ATOM 1626 N N . GLU A 1 209 ? -1.813 3.793 -14.983 1.00 65.06 209 GLU A N 1
ATOM 1627 C CA . GLU A 1 209 ? -2.870 3.981 -15.971 1.00 65.06 209 GLU A CA 1
ATOM 1628 C C . GLU A 1 209 ? -4.024 3.059 -15.578 1.00 65.06 209 GLU A C 1
ATOM 1630 O O . GLU A 1 209 ? -4.079 1.941 -16.088 1.00 65.06 209 GLU A O 1
ATOM 1635 N N . PRO A 1 210 ? -4.897 3.485 -14.639 1.00 63.31 210 PRO A N 1
ATOM 1636 C CA . PRO A 1 210 ? -5.981 2.655 -14.128 1.00 63.31 210 PRO A CA 1
ATOM 1637 C C . PRO A 1 210 ? -6.966 2.325 -15.243 1.00 63.31 210 PRO A C 1
ATOM 1639 O O . PRO A 1 210 ? -7.899 3.081 -15.524 1.00 63.31 210 PRO A O 1
ATOM 1642 N N . GLY A 1 211 ? -6.721 1.194 -15.897 1.00 66.81 211 GLY A N 1
ATOM 1643 C CA . GLY A 1 211 ? -7.510 0.684 -17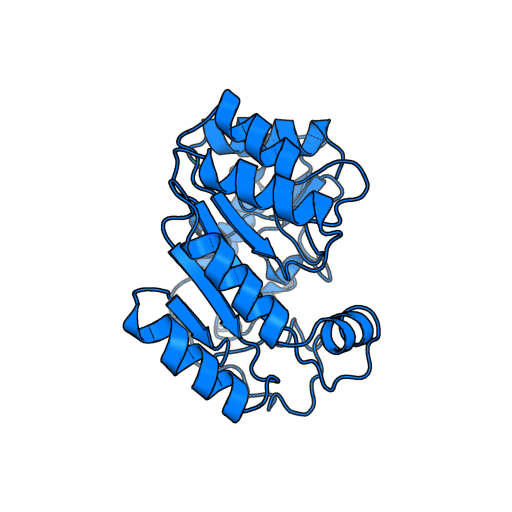.008 1.00 66.81 211 GLY A CA 1
ATOM 1644 C C . GLY A 1 211 ? -8.734 -0.080 -16.520 1.00 66.81 211 GLY A C 1
ATOM 1645 O O . GLY A 1 211 ? -9.708 -0.214 -17.264 1.00 66.81 211 GLY A O 1
ATOM 1646 N N . HIS A 1 212 ? -8.710 -0.544 -15.266 1.00 82.75 212 HIS A N 1
ATOM 1647 C CA . HIS A 1 212 ? -9.759 -1.376 -14.695 1.00 82.75 212 HIS A CA 1
ATOM 1648 C C . HIS A 1 212 ? -10.122 -0.979 -13.253 1.00 82.75 212 HIS A C 1
ATOM 1650 O O . HIS A 1 212 ? -9.832 -1.675 -12.282 1.00 82.75 212 HIS A O 1
ATOM 1656 N N . VAL A 1 213 ? -10.837 0.143 -13.110 1.00 92.25 213 VAL A N 1
ATOM 1657 C CA . VAL A 1 213 ? -11.383 0.585 -11.813 1.00 92.25 213 VAL A CA 1
ATOM 1658 C C . VAL A 1 213 ? -12.505 -0.349 -11.346 1.00 92.25 213 VAL A C 1
ATOM 1660 O O . VAL A 1 213 ? -13.563 -0.450 -11.986 1.00 92.25 213 VAL A O 1
ATOM 1663 N N . VAL A 1 214 ? -12.298 -0.978 -10.188 1.00 94.06 214 VAL A N 1
ATOM 1664 C CA . VAL A 1 214 ? -13.196 -1.990 -9.605 1.00 94.06 214 VAL A CA 1
ATOM 1665 C C . VAL A 1 214 ? -14.209 -1.427 -8.605 1.00 94.06 214 VAL A C 1
ATOM 1667 O O . VAL A 1 214 ? -15.179 -2.110 -8.296 1.00 94.06 214 VAL A O 1
ATOM 1670 N N . GLY A 1 215 ? -14.047 -0.178 -8.165 1.00 95.38 215 GLY A N 1
ATOM 1671 C CA . GLY A 1 215 ? -14.996 0.521 -7.289 1.00 95.38 215 GLY A CA 1
ATOM 1672 C C . GLY A 1 215 ? -14.499 1.901 -6.865 1.00 95.38 215 GLY A C 1
ATOM 1673 O O . GLY A 1 215 ? -13.459 2.351 -7.352 1.00 95.38 215 GLY A O 1
ATOM 1674 N N . ASP A 1 216 ? -15.239 2.557 -5.974 1.00 96.88 216 ASP A N 1
ATOM 1675 C CA . ASP A 1 216 ? -14.890 3.865 -5.408 1.00 96.88 216 ASP A CA 1
ATOM 1676 C C . ASP A 1 216 ? -15.326 3.961 -3.935 1.00 96.88 216 ASP A C 1
ATOM 1678 O O . ASP A 1 216 ? -16.508 3.821 -3.617 1.00 96.88 216 ASP A O 1
ATOM 1682 N N . LEU A 1 217 ? -14.377 4.209 -3.025 1.00 97.06 217 LEU A N 1
ATOM 1683 C CA . LEU A 1 217 ? -14.649 4.287 -1.582 1.00 97.06 217 LEU A CA 1
ATOM 1684 C C . LEU A 1 217 ? -15.256 5.615 -1.121 1.00 97.06 217 LEU A C 1
ATOM 1686 O O . LEU A 1 217 ? -15.574 5.761 0.059 1.00 97.06 217 LEU A O 1
ATOM 1690 N N . ASN A 1 218 ? -15.443 6.580 -2.022 1.00 96.56 218 ASN A N 1
ATOM 1691 C CA . ASN A 1 218 ? -16.304 7.727 -1.738 1.00 96.56 218 ASN A CA 1
ATOM 1692 C C . ASN A 1 218 ? -17.795 7.350 -1.791 1.00 96.56 218 ASN A C 1
ATOM 1694 O O . ASN A 1 218 ? -18.621 8.069 -1.232 1.00 96.56 218 ASN A O 1
ATOM 1698 N N . GLU A 1 219 ? -18.140 6.241 -2.456 1.00 97.06 219 GLU A N 1
ATOM 1699 C CA . GLU A 1 219 ? -19.525 5.820 -2.704 1.00 97.06 219 GLU A CA 1
ATOM 1700 C C . GLU A 1 219 ? -19.864 4.457 -2.082 1.00 97.06 219 GLU A C 1
ATOM 1702 O O . GLU A 1 219 ? -21.026 4.187 -1.779 1.00 97.06 219 GLU A O 1
ATOM 1707 N N . GLN A 1 220 ? -18.867 3.590 -1.893 1.00 97.31 220 GLN A N 1
ATOM 1708 C CA . GLN A 1 220 ? -19.037 2.189 -1.503 1.00 97.31 220 GLN A CA 1
ATOM 1709 C C . GLN A 1 220 ? -18.148 1.837 -0.304 1.00 97.31 220 GLN A C 1
ATOM 1711 O O . GLN A 1 220 ? -17.085 2.429 -0.119 1.00 97.31 220 GLN A O 1
ATOM 1716 N N . SER A 1 221 ? -18.531 0.838 0.499 1.00 97.00 221 SER A N 1
ATOM 1717 C CA . SER A 1 221 ? -17.609 0.303 1.508 1.00 97.00 221 SER A CA 1
ATOM 1718 C C . SER A 1 221 ? -16.521 -0.568 0.867 1.00 97.00 221 SER A C 1
ATOM 1720 O O . SER A 1 221 ? -16.684 -1.110 -0.228 1.00 97.00 221 SER A O 1
ATOM 1722 N N . LEU A 1 222 ? -15.408 -0.758 1.576 1.00 95.62 222 LEU A N 1
ATOM 1723 C CA . LEU A 1 222 ? -14.301 -1.623 1.171 1.00 95.62 222 LEU A CA 1
ATOM 1724 C C . LEU A 1 222 ? -14.786 -3.046 0.863 1.00 95.62 222 LEU A C 1
ATOM 1726 O O . LEU A 1 222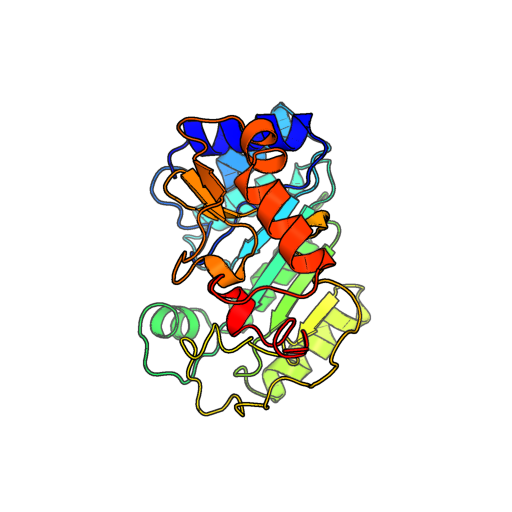 ? -14.386 -3.631 -0.143 1.00 95.62 222 LEU A O 1
ATOM 1730 N N . MET A 1 223 ? -15.694 -3.579 1.685 1.00 95.25 223 MET A N 1
ATOM 1731 C CA . MET A 1 223 ? -16.251 -4.917 1.483 1.00 95.25 223 MET A CA 1
ATOM 1732 C C . MET A 1 223 ? -17.248 -4.974 0.321 1.00 95.25 223 MET A C 1
ATOM 1734 O O . MET A 1 223 ? -17.285 -5.992 -0.372 1.00 95.25 223 MET A O 1
ATOM 1738 N N . ASP A 1 224 ? -17.995 -3.896 0.057 1.00 97.00 224 ASP A N 1
ATOM 1739 C CA . ASP A 1 224 ? -18.873 -3.812 -1.119 1.00 97.00 224 ASP A CA 1
ATOM 1740 C C . ASP A 1 224 ? -18.063 -3.833 -2.414 1.00 97.00 224 ASP A C 1
ATOM 1742 O O . ASP A 1 224 ? -18.442 -4.506 -3.369 1.00 97.00 224 ASP A O 1
ATOM 1746 N N . VAL A 1 225 ? -16.922 -3.137 -2.454 1.00 96.38 225 VAL A N 1
ATOM 1747 C CA . VAL A 1 225 ? -16.032 -3.184 -3.620 1.00 96.38 225 VAL A CA 1
ATOM 1748 C C . VAL A 1 225 ? -15.366 -4.557 -3.737 1.00 96.38 225 VAL A C 1
ATOM 1750 O O . VAL A 1 225 ? -15.354 -5.149 -4.817 1.00 96.38 225 VAL A O 1
ATOM 1753 N N . TRP A 1 226 ? -14.839 -5.098 -2.634 1.00 95.00 226 TRP A N 1
ATOM 1754 C CA . TRP A 1 226 ? -14.123 -6.376 -2.629 1.00 95.00 226 TRP A CA 1
ATOM 1755 C C . TRP A 1 226 ? -14.996 -7.561 -3.068 1.00 95.00 226 TRP A C 1
ATOM 1757 O O . TRP A 1 226 ? -14.512 -8.450 -3.779 1.00 95.00 226 TRP A O 1
ATOM 1767 N N . HIS A 1 227 ? -16.272 -7.572 -2.677 1.00 94.69 227 HIS A N 1
ATOM 1768 C CA . HIS A 1 227 ? -17.261 -8.579 -3.082 1.00 94.69 227 HIS A CA 1
ATOM 1769 C C . HIS A 1 227 ? -18.136 -8.144 -4.266 1.00 94.69 227 HIS A C 1
ATOM 1771 O O . HIS A 1 227 ? -19.015 -8.895 -4.687 1.00 94.69 227 HIS A O 1
ATOM 1777 N N . GLY A 1 228 ? -17.898 -6.953 -4.811 1.00 95.81 228 GLY A N 1
ATOM 1778 C CA . GLY A 1 228 ? -18.689 -6.383 -5.889 1.00 95.81 228 GLY A CA 1
ATOM 1779 C C . GLY A 1 228 ? -18.506 -7.110 -7.217 1.00 95.81 228 GLY A C 1
ATOM 1780 O O . GLY A 1 228 ? -17.508 -7.796 -7.461 1.00 95.81 228 GLY A O 1
ATOM 1781 N N . GLU A 1 229 ? -19.464 -6.901 -8.119 1.00 96.75 229 GLU A N 1
ATOM 1782 C CA . GLU A 1 229 ? -19.541 -7.584 -9.416 1.00 96.75 229 GLU A CA 1
ATOM 1783 C C . GLU A 1 229 ? -18.251 -7.462 -10.235 1.00 96.75 229 GLU A C 1
ATOM 1785 O O . GLU A 1 229 ? -17.817 -8.438 -10.841 1.00 96.75 229 GLU A O 1
ATOM 1790 N N . LYS A 1 230 ? -17.592 -6.295 -10.216 1.00 94.94 230 LYS A N 1
ATOM 1791 C CA . LYS A 1 230 ? -16.338 -6.071 -10.952 1.00 94.94 230 LYS A CA 1
ATOM 1792 C C . LYS A 1 230 ? -15.186 -6.930 -10.428 1.00 94.94 230 LYS A C 1
ATOM 1794 O O . LYS A 1 230 ? -14.488 -7.548 -11.227 1.00 94.94 230 LYS A O 1
ATOM 1799 N N . MET A 1 231 ? -15.005 -7.010 -9.107 1.00 94.81 231 MET A N 1
ATOM 1800 C CA . MET A 1 231 ? -13.974 -7.863 -8.503 1.00 94.81 231 MET A CA 1
ATOM 1801 C C . MET A 1 231 ? -14.278 -9.347 -8.712 1.00 94.81 231 MET A C 1
ATOM 1803 O O . MET A 1 231 ? -13.375 -10.115 -9.036 1.00 94.8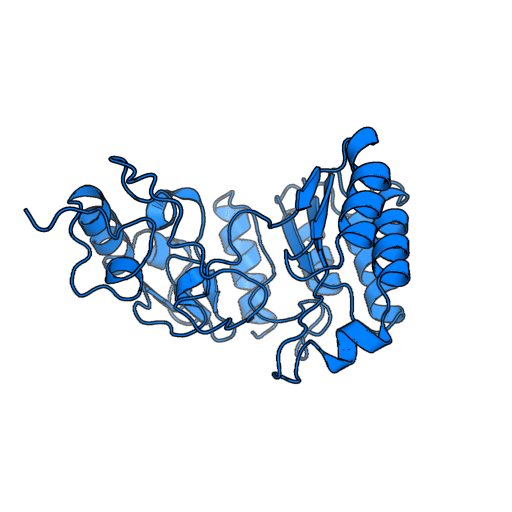1 231 MET A O 1
ATOM 1807 N N . VAL A 1 232 ? -15.542 -9.757 -8.568 1.00 95.50 232 VAL A N 1
ATOM 1808 C CA . VAL A 1 232 ? -15.972 -11.142 -8.823 1.00 95.50 232 VAL A CA 1
ATOM 1809 C C . VAL A 1 232 ? -15.733 -11.527 -10.283 1.00 95.50 232 VAL A C 1
ATOM 1811 O O . VAL A 1 232 ? -15.128 -12.565 -10.549 1.00 95.50 232 VAL A O 1
ATOM 1814 N N . ALA A 1 233 ? -16.127 -10.669 -11.228 1.00 94.94 233 ALA A N 1
ATOM 1815 C CA . ALA A 1 233 ? -15.888 -10.883 -12.648 1.00 94.94 233 ALA A CA 1
ATOM 1816 C C . ALA A 1 233 ? -14.389 -10.957 -12.957 1.00 94.94 233 ALA A C 1
ATOM 1818 O O . ALA A 1 233 ? -13.961 -11.875 -13.649 1.00 94.94 233 ALA A O 1
ATOM 1819 N N . LEU A 1 234 ? -13.571 -10.054 -12.408 1.00 93.38 234 LEU A N 1
ATOM 1820 C CA . LEU A 1 234 ? -12.121 -10.083 -12.600 1.00 93.38 234 LEU A CA 1
ATOM 1821 C C . LEU A 1 234 ? -11.502 -11.393 -12.092 1.00 93.38 234 LEU A C 1
ATOM 1823 O O . LEU A 1 234 ? -10.724 -12.023 -12.807 1.00 93.38 234 LEU A O 1
ATOM 1827 N N . ARG A 1 235 ? -11.864 -11.832 -10.883 1.00 94.25 235 ARG A N 1
ATOM 1828 C CA . ARG A 1 235 ? -11.401 -13.112 -10.327 1.00 94.25 235 ARG A CA 1
ATOM 1829 C C . ARG A 1 235 ? -11.808 -14.281 -11.220 1.00 94.25 235 ARG A C 1
ATOM 1831 O O . ARG A 1 235 ? -10.957 -15.102 -11.547 1.00 94.25 235 ARG A O 1
ATOM 1838 N N . GLN A 1 236 ? -13.055 -14.315 -11.693 1.00 94.44 236 GLN A N 1
ATOM 1839 C CA . GLN A 1 236 ? -13.517 -15.354 -12.616 1.00 94.44 236 GLN A CA 1
ATOM 1840 C C . GLN A 1 236 ? -12.707 -15.358 -13.921 1.00 94.44 236 GLN A C 1
ATOM 1842 O O . GLN A 1 236 ? -12.236 -16.405 -14.349 1.00 94.44 236 GLN A O 1
ATOM 1847 N N . ARG A 1 237 ? -12.439 -14.183 -14.500 1.00 92.25 237 ARG A N 1
ATOM 1848 C CA . ARG A 1 237 ? -11.603 -14.019 -15.703 1.00 92.25 237 ARG A CA 1
ATOM 1849 C C . ARG A 1 237 ? -10.180 -14.559 -15.499 1.00 92.25 237 ARG A C 1
ATOM 1851 O O . ARG A 1 237 ? -9.618 -15.168 -16.408 1.00 92.25 237 ARG A O 1
ATOM 1858 N N . HIS A 1 238 ? -9.608 -14.391 -14.306 1.00 91.62 238 HIS A N 1
ATOM 1859 C CA . HIS A 1 238 ? -8.317 -14.988 -13.952 1.00 91.62 238 HIS A CA 1
ATOM 1860 C C . HIS A 1 238 ? -8.382 -16.512 -13.768 1.00 91.62 238 HIS A C 1
ATOM 1862 O O . HIS A 1 238 ? -7.476 -17.199 -14.238 1.00 91.62 238 HIS A O 1
ATOM 1868 N N . LEU A 1 239 ? -9.437 -17.049 -13.141 1.00 91.50 239 LEU A N 1
ATOM 1869 C CA . LEU A 1 239 ? -9.652 -18.501 -13.018 1.00 91.50 239 LEU A CA 1
ATOM 1870 C C . LEU A 1 239 ? -9.833 -19.166 -14.390 1.00 91.50 239 LEU A C 1
ATOM 1872 O O . LEU A 1 239 ? -9.261 -20.223 -14.642 1.00 91.50 239 LEU A O 1
ATOM 1876 N N . ASP A 1 240 ? -10.554 -18.501 -15.293 1.00 91.00 240 ASP A N 1
ATOM 1877 C CA . ASP A 1 240 ? -10.796 -18.949 -16.668 1.00 91.00 240 ASP A CA 1
ATOM 1878 C C . ASP A 1 240 ? -9.577 -18.756 -17.583 1.00 91.00 240 ASP A C 1
ATOM 1880 O O . ASP A 1 240 ? -9.631 -19.092 -18.767 1.00 91.00 240 ASP A O 1
ATOM 1884 N N . ARG A 1 241 ? -8.483 -18.176 -17.064 1.00 88.62 241 ARG A N 1
ATOM 1885 C CA . ARG A 1 241 ? -7.295 -17.775 -17.831 1.00 88.62 241 ARG A CA 1
ATOM 1886 C C . ARG A 1 241 ? -7.650 -16.955 -19.075 1.00 88.62 241 ARG A C 1
ATOM 1888 O O . ARG A 1 241 ? -7.027 -17.079 -20.122 1.00 88.62 241 ARG A O 1
ATOM 1895 N N . ASN A 1 242 ? -8.651 -16.091 -18.973 1.00 88.94 242 ASN A N 1
ATOM 1896 C CA . ASN A 1 242 ? -9.029 -15.204 -20.055 1.00 88.94 242 ASN A CA 1
ATOM 1897 C C . ASN A 1 242 ? -9.111 -13.789 -19.505 1.00 88.94 242 ASN A C 1
ATOM 1899 O O . ASN A 1 242 ? -10.096 -13.393 -18.897 1.00 88.94 242 ASN A O 1
ATOM 1903 N N . VAL A 1 243 ? -8.050 -13.023 -19.732 1.00 88.25 243 VAL A N 1
ATOM 1904 C CA . VAL A 1 243 ? -7.953 -11.610 -19.340 1.00 88.25 243 VAL A CA 1
ATOM 1905 C C . VAL A 1 243 ? -7.893 -10.693 -20.559 1.00 88.25 243 VAL A C 1
ATOM 1907 O O . VAL A 1 243 ? -7.515 -9.530 -20.452 1.00 88.25 243 VAL A O 1
ATOM 1910 N N . GLU A 1 244 ? -8.277 -11.203 -21.733 1.00 87.00 244 GLU A N 1
ATOM 1911 C CA . GLU A 1 244 ? -8.374 -10.401 -22.949 1.00 87.00 244 GLU A CA 1
ATOM 1912 C C . GLU A 1 244 ? -9.286 -9.185 -22.718 1.00 87.00 244 GLU A C 1
ATOM 1914 O O . GLU A 1 244 ? -10.322 -9.278 -22.053 1.00 87.00 244 GLU A O 1
ATOM 1919 N N . GLY A 1 245 ? -8.863 -8.021 -23.212 1.00 85.38 245 GLY A N 1
ATOM 1920 C CA . GLY A 1 245 ? -9.580 -6.757 -23.026 1.00 85.38 245 GLY A CA 1
ATOM 1921 C C . GLY A 1 245 ? -9.507 -6.151 -21.617 1.00 85.38 245 GLY A C 1
ATOM 1922 O O . GLY A 1 245 ? -10.007 -5.047 -21.427 1.00 85.38 245 GLY A O 1
ATOM 1923 N N . ILE A 1 246 ? -8.871 -6.812 -20.641 1.00 87.25 246 ILE A N 1
ATOM 1924 C CA . ILE A 1 246 ? -8.690 -6.276 -19.285 1.00 87.25 246 ILE A CA 1
ATOM 1925 C C . ILE A 1 246 ? -7.287 -5.685 -19.172 1.00 87.25 246 ILE A C 1
ATOM 1927 O O . ILE A 1 246 ? -6.321 -6.416 -18.974 1.00 87.25 246 ILE A O 1
ATOM 1931 N N . SER A 1 247 ? -7.162 -4.365 -19.288 1.00 84.38 247 SER A N 1
ATOM 1932 C CA . SER A 1 247 ? -5.888 -3.680 -19.041 1.00 84.38 247 SER A CA 1
ATOM 1933 C C . SER A 1 247 ? -5.660 -3.487 -17.535 1.00 84.38 247 SER A C 1
ATOM 1935 O O . SER A 1 247 ? -6.607 -3.099 -16.855 1.00 84.38 247 SER A O 1
ATOM 1937 N N . PRO A 1 248 ? -4.449 -3.732 -17.002 1.00 79.50 248 PRO A N 1
ATOM 1938 C CA . PRO A 1 248 ? -3.242 -4.133 -17.724 1.00 79.50 248 PRO A CA 1
ATOM 1939 C C . PRO A 1 248 ? -3.007 -5.655 -17.742 1.00 79.50 248 PRO A C 1
ATOM 1941 O O . PRO A 1 248 ? -1.963 -6.128 -18.197 1.00 79.50 248 PRO A O 1
ATOM 1944 N N . CYS A 1 249 ? -3.951 -6.452 -17.235 1.00 83.62 249 CYS A N 1
ATOM 1945 C CA . CYS A 1 249 ? -3.833 -7.908 -17.165 1.00 83.62 249 CYS A CA 1
ATOM 1946 C C . CYS A 1 249 ? -3.612 -8.562 -18.542 1.00 83.62 249 CYS A C 1
ATOM 1948 O O . CYS A 1 249 ? -2.915 -9.562 -18.634 1.00 83.62 249 CYS A O 1
ATOM 1950 N N . ASN A 1 250 ? -4.124 -8.008 -19.636 1.00 81.81 250 ASN A N 1
ATOM 1951 C CA . ASN A 1 250 ? -3.907 -8.524 -20.991 1.00 81.81 250 ASN A CA 1
ATOM 1952 C C . ASN A 1 250 ? -2.460 -8.373 -21.506 1.00 81.81 250 ASN A C 1
ATOM 1954 O O . ASN A 1 250 ? -2.094 -9.035 -22.476 1.00 81.81 250 ASN A O 1
ATOM 1958 N N . ILE A 1 251 ? -1.650 -7.511 -20.885 1.00 77.88 251 ILE A N 1
ATOM 1959 C CA . ILE A 1 251 ? -0.253 -7.236 -21.268 1.00 77.88 251 ILE A CA 1
ATOM 1960 C C . ILE A 1 251 ? 0.745 -7.507 -20.133 1.00 77.88 251 ILE A C 1
ATOM 1962 O O . ILE A 1 251 ? 1.947 -7.291 -20.290 1.00 77.88 251 ILE A O 1
ATOM 1966 N N . CYS A 1 252 ? 0.267 -7.969 -18.977 1.00 78.62 252 CYS A N 1
ATOM 1967 C CA . CYS A 1 252 ? 1.107 -8.257 -17.824 1.00 78.62 252 CYS A CA 1
ATOM 1968 C C . CYS A 1 252 ? 1.900 -9.554 -18.021 1.00 78.62 252 CYS A C 1
ATOM 1970 O O . CYS A 1 252 ? 1.378 -10.583 -18.437 1.00 78.62 252 CYS A O 1
ATOM 1972 N N . ALA A 1 253 ? 3.178 -9.529 -17.648 1.00 74.06 253 ALA A N 1
ATOM 1973 C CA . ALA A 1 253 ? 4.070 -10.684 -17.719 1.00 74.06 253 ALA A CA 1
ATOM 1974 C C . ALA A 1 253 ? 3.576 -11.913 -16.932 1.00 74.06 253 ALA A C 1
ATOM 1976 O O . ALA A 1 253 ? 3.912 -13.037 -17.288 1.00 74.06 253 ALA A O 1
ATOM 1977 N N . ARG A 1 254 ? 2.770 -11.711 -15.880 1.00 76.56 254 ARG A N 1
ATOM 1978 C CA . ARG A 1 254 ? 2.209 -12.791 -15.043 1.00 76.56 254 ARG A CA 1
ATOM 1979 C C . ARG A 1 254 ? 1.051 -13.535 -15.705 1.00 76.56 254 ARG A C 1
ATOM 1981 O O . ARG A 1 254 ? 0.676 -14.609 -15.256 1.00 76.56 254 ARG A O 1
ATOM 1988 N N . THR A 1 255 ? 0.463 -12.940 -16.733 1.00 78.12 255 THR A N 1
ATOM 1989 C CA . THR A 1 255 ? -0.764 -13.400 -17.392 1.00 78.12 255 THR A CA 1
ATOM 1990 C C . THR A 1 255 ? -0.591 -13.521 -18.902 1.00 78.12 255 THR A C 1
ATOM 1992 O O . THR A 1 255 ? -1.477 -14.032 -19.572 1.00 78.12 255 THR A O 1
ATOM 1995 N N . VAL A 1 256 ? 0.552 -13.109 -19.460 1.00 69.62 256 VAL A N 1
ATOM 1996 C CA . VAL A 1 256 ? 0.865 -13.225 -20.895 1.00 69.62 256 VAL A CA 1
ATOM 1997 C C . VAL A 1 256 ? 0.853 -14.680 -21.386 1.00 69.62 256 VAL A C 1
ATOM 1999 O O . VAL A 1 256 ? 0.663 -14.929 -22.573 1.00 69.62 256 VAL A O 1
ATOM 2002 N N . SER A 1 257 ? 1.031 -15.640 -20.473 1.00 65.75 257 SER A N 1
ATOM 2003 C CA . SER A 1 257 ? 0.937 -17.078 -20.728 1.00 65.75 257 SER A CA 1
ATOM 2004 C C . SER A 1 257 ? -0.464 -17.659 -20.557 1.00 65.75 257 SER A C 1
ATOM 2006 O O . SER A 1 257 ? -0.626 -18.865 -20.722 1.00 65.75 257 SER A O 1
ATOM 2008 N N . TYR A 1 258 ? -1.467 -16.852 -20.200 1.00 75.94 258 TYR A N 1
ATOM 2009 C CA . TYR A 1 258 ? -2.861 -17.278 -20.248 1.00 75.94 258 TYR A CA 1
ATOM 2010 C C . TYR A 1 258 ? -3.178 -17.538 -21.713 1.00 75.94 258 TYR A C 1
ATOM 2012 O O . TYR A 1 258 ? -3.368 -16.613 -22.502 1.00 75.94 258 TYR A O 1
ATOM 2020 N N . GLU A 1 259 ? -3.051 -18.802 -22.105 1.00 58.16 259 GLU A N 1
ATOM 2021 C CA . GLU A 1 259 ? -3.093 -19.194 -23.498 1.00 58.16 259 GLU A CA 1
ATOM 2022 C C . GLU A 1 259 ? -4.392 -18.702 -24.134 1.00 58.16 259 GLU A C 1
ATOM 2024 O O . GLU A 1 259 ? -5.491 -18.957 -23.641 1.00 58.16 259 GLU A O 1
ATOM 2029 N N . ARG A 1 260 ? -4.227 -18.035 -25.279 1.00 49.28 260 ARG A N 1
ATOM 2030 C CA . ARG A 1 260 ? -5.249 -17.858 -26.311 1.00 49.28 260 ARG A CA 1
ATOM 2031 C C . ARG A 1 260 ? -5.627 -19.246 -26.860 1.00 49.28 260 ARG A C 1
ATOM 2033 O O . ARG A 1 260 ? -5.191 -19.595 -27.955 1.00 49.28 260 ARG A O 1
ATOM 2040 N N . ARG A 1 261 ? -6.295 -20.077 -26.056 1.00 42.59 261 ARG A N 1
ATOM 2041 C CA . ARG A 1 261 ? -6.850 -21.365 -26.498 1.00 42.59 261 ARG A CA 1
ATOM 2042 C C . ARG A 1 261 ? -8.125 -21.150 -27.292 1.00 42.59 261 ARG A C 1
ATOM 2044 O O . ARG A 1 261 ? -8.941 -20.306 -26.863 1.00 42.59 261 ARG A O 1
#

InterPro domains:
  IPR013785 Aldolase-type TIM barrel [G3DSA:3.20.20.70] (1-259)
  IPR023885 4Fe4S-binding SPASM domain [PF13186] (190-252)
  IPR058240 Radical SAM superfamily [SSF102114] (1-250)

Radius of gyration: 19.05 Å; Cα contacts (8 Å, |Δi|>4): 410; chains: 1; bounding box: 49×40×48 Å

pLDDT: mean 76.6, std 17.68, range [35.47, 97.31]